Protein AF-A0A3P3WE40-F1 (afdb_monomer_lite)

Structure (mmCIF, N/CA/C/O backbone):
data_AF-A0A3P3WE40-F1
#
_entry.id   AF-A0A3P3WE40-F1
#
loop_
_atom_site.group_PDB
_atom_site.id
_atom_site.type_symbol
_atom_site.label_atom_id
_atom_site.label_alt_id
_atom_site.label_comp_id
_atom_site.label_asym_id
_atom_site.label_entity_id
_atom_site.label_seq_id
_atom_site.pdbx_PDB_ins_code
_atom_site.Cartn_x
_atom_site.Cartn_y
_atom_site.Cartn_z
_atom_site.occupancy
_atom_site.B_iso_or_equiv
_atom_site.auth_seq_id
_atom_site.auth_comp_id
_atom_site.auth_asym_id
_atom_site.auth_atom_id
_atom_site.pdbx_PDB_model_num
ATOM 1 N N . MET A 1 1 ? 48.918 5.195 -46.099 1.00 57.03 1 MET A N 1
ATOM 2 C CA . MET A 1 1 ? 48.398 3.870 -45.676 1.00 57.03 1 MET A CA 1
ATOM 3 C C . MET A 1 1 ? 48.110 3.745 -44.177 1.00 57.03 1 MET A C 1
ATOM 5 O O . MET A 1 1 ? 47.075 3.190 -43.844 1.00 57.03 1 MET A O 1
ATOM 9 N N . ILE A 1 2 ? 48.962 4.244 -43.269 1.00 63.25 2 ILE A N 1
ATOM 10 C CA . ILE A 1 2 ? 48.764 4.108 -41.804 1.00 63.25 2 ILE A CA 1
ATOM 11 C C . ILE A 1 2 ? 47.499 4.834 -41.300 1.00 63.25 2 ILE A C 1
ATOM 13 O O . ILE A 1 2 ? 46.750 4.280 -40.502 1.00 63.25 2 ILE A O 1
ATOM 17 N N . LYS A 1 3 ? 47.204 6.030 -41.834 1.00 66.06 3 LYS A N 1
ATOM 18 C CA . LYS A 1 3 ? 46.021 6.827 -41.452 1.00 66.06 3 LYS A CA 1
ATOM 19 C C . LYS A 1 3 ? 44.692 6.110 -41.726 1.00 66.06 3 LYS A C 1
ATOM 21 O O . LYS A 1 3 ? 43.793 6.162 -40.898 1.00 66.06 3 LYS A O 1
ATOM 26 N N . THR A 1 4 ? 44.588 5.397 -42.849 1.00 73.50 4 THR A N 1
ATOM 27 C CA . THR A 1 4 ? 43.375 4.658 -43.231 1.00 73.50 4 THR A CA 1
ATOM 28 C C . THR A 1 4 ? 43.132 3.470 -42.302 1.00 73.50 4 THR A C 1
ATOM 30 O O . THR A 1 4 ? 42.013 3.275 -41.854 1.00 73.50 4 THR A O 1
ATOM 33 N N . LYS A 1 5 ? 44.189 2.732 -41.929 1.00 74.81 5 LYS A N 1
ATOM 34 C CA . LYS A 1 5 ? 44.096 1.599 -40.990 1.00 74.81 5 LYS A CA 1
ATOM 35 C C . LYS A 1 5 ? 43.682 2.039 -39.583 1.00 74.81 5 LYS A C 1
ATOM 37 O O . LYS A 1 5 ? 42.872 1.364 -38.958 1.00 74.81 5 LYS A O 1
ATOM 42 N N . LEU A 1 6 ? 44.199 3.178 -39.1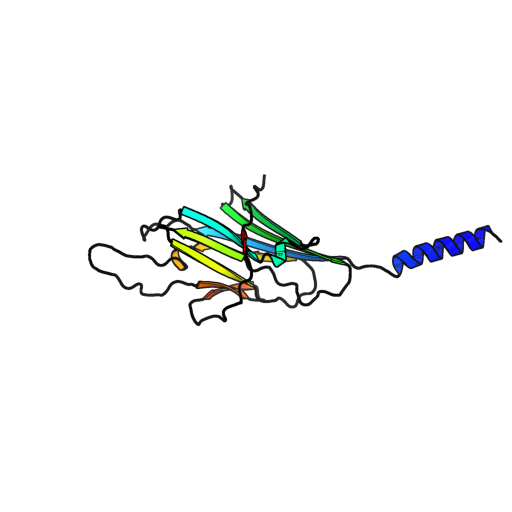14 1.00 80.88 6 LEU A N 1
ATOM 43 C CA . LEU A 1 6 ? 43.817 3.761 -37.825 1.00 80.88 6 LEU A CA 1
ATOM 44 C C . LEU A 1 6 ? 42.343 4.186 -37.815 1.00 80.88 6 LEU A C 1
ATOM 46 O O . LEU A 1 6 ? 41.635 3.916 -36.850 1.00 80.88 6 LEU A O 1
ATOM 50 N N . LEU A 1 7 ? 41.870 4.794 -38.907 1.00 80.56 7 LEU A N 1
ATOM 51 C CA . LEU A 1 7 ? 40.472 5.200 -39.049 1.00 80.56 7 LEU A CA 1
ATOM 52 C C . LE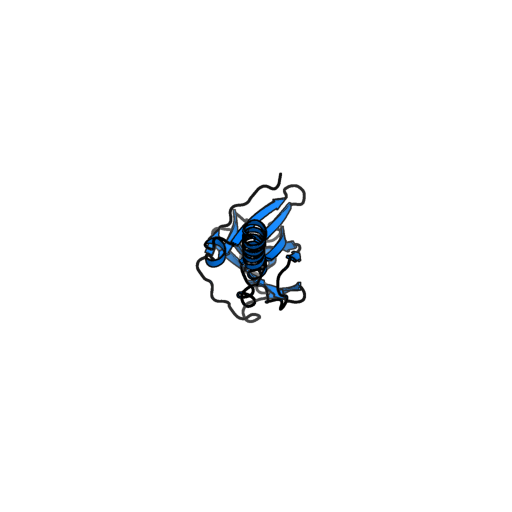U A 1 7 ? 39.532 3.986 -39.066 1.00 80.56 7 LEU A C 1
ATOM 54 O O . LEU A 1 7 ? 38.513 3.989 -38.384 1.00 80.56 7 LEU A O 1
ATOM 58 N N . THR A 1 8 ? 39.896 2.923 -39.791 1.00 81.12 8 THR A N 1
ATOM 59 C CA . THR A 1 8 ? 39.125 1.672 -39.815 1.00 81.12 8 THR A CA 1
ATOM 60 C C . THR A 1 8 ? 39.112 0.989 -38.448 1.00 81.12 8 THR A C 1
ATOM 62 O O . THR A 1 8 ? 38.074 0.489 -38.032 1.00 81.12 8 THR A O 1
ATOM 65 N N . PHE A 1 9 ? 40.227 1.006 -37.714 1.00 81.94 9 PHE A N 1
ATOM 66 C CA . PHE A 1 9 ? 40.299 0.449 -36.362 1.00 81.94 9 PHE A CA 1
ATOM 67 C C . PHE A 1 9 ? 39.429 1.229 -35.361 1.00 81.94 9 PHE A C 1
ATOM 69 O O . PHE A 1 9 ? 38.673 0.623 -34.607 1.00 81.94 9 PHE A O 1
ATOM 76 N N . LEU A 1 10 ? 39.461 2.567 -35.407 1.00 78.94 10 LEU A N 1
ATOM 77 C CA . LEU A 1 10 ? 38.590 3.429 -34.598 1.00 78.94 10 LEU A CA 1
ATOM 78 C C . LEU A 1 10 ? 37.105 3.236 -34.936 1.00 78.94 10 LEU A C 1
ATOM 80 O O . LEU A 1 10 ? 36.273 3.189 -34.035 1.00 78.94 10 LEU A O 1
ATOM 84 N N . PHE A 1 11 ? 36.776 3.074 -36.218 1.00 77.94 11 PHE A N 1
ATOM 85 C CA . PHE A 1 11 ? 35.411 2.804 -36.673 1.00 77.94 11 PHE A CA 1
ATOM 86 C C . PHE A 1 11 ? 34.904 1.416 -36.243 1.00 77.94 11 PHE A C 1
ATOM 88 O O . PHE A 1 11 ? 33.739 1.252 -35.895 1.00 77.94 11 PHE A O 1
ATOM 95 N N . LEU A 1 12 ? 35.773 0.405 -36.214 1.00 76.31 12 LEU A N 1
ATOM 96 C CA . LEU A 1 12 ? 35.416 -0.927 -35.716 1.00 76.31 12 LEU A CA 1
ATOM 97 C C . LEU A 1 12 ? 35.249 -0.951 -34.186 1.00 76.31 12 LEU A C 1
ATOM 99 O O . LEU A 1 12 ? 34.353 -1.628 -33.685 1.00 76.31 12 LEU A O 1
ATOM 103 N N . LEU A 1 13 ? 36.056 -0.179 -33.447 1.00 69.56 13 LEU A N 1
ATOM 104 C CA . LEU A 1 13 ? 35.882 0.022 -32.003 1.00 69.56 13 LEU A CA 1
ATOM 105 C C . LEU A 1 13 ? 34.585 0.769 -31.666 1.00 69.56 13 LEU A C 1
ATOM 107 O O . LEU A 1 13 ? 33.946 0.447 -30.669 1.00 69.56 13 LEU A O 1
ATOM 111 N N . SER A 1 14 ? 34.162 1.738 -32.482 1.00 67.06 14 SER A N 1
ATOM 112 C CA . SER A 1 14 ? 32.868 2.393 -32.267 1.00 67.06 14 SER A CA 1
ATOM 113 C C . SER A 1 14 ? 31.699 1.460 -32.603 1.00 67.06 14 SER A C 1
ATOM 115 O O . SER A 1 14 ? 30.724 1.416 -31.856 1.00 67.06 14 SER A O 1
ATOM 117 N N . LEU A 1 15 ? 31.810 0.638 -33.652 1.00 61.72 15 LEU A N 1
ATOM 118 C CA . LEU A 1 15 ? 30.799 -0.369 -33.998 1.00 61.72 15 LEU A CA 1
ATOM 119 C C . LEU A 1 15 ? 30.606 -1.439 -32.915 1.00 61.72 15 LEU A C 1
ATOM 121 O O . LEU A 1 15 ? 29.479 -1.892 -32.729 1.00 61.72 15 LEU A O 1
ATOM 125 N N . SER A 1 16 ? 31.647 -1.826 -32.168 1.00 56.69 16 SER A N 1
ATOM 126 C CA . SER A 1 16 ? 31.491 -2.788 -31.064 1.00 56.69 16 SER A CA 1
ATOM 127 C C . SER A 1 16 ? 30.650 -2.230 -29.909 1.00 56.69 16 SER A C 1
ATOM 129 O O . SER A 1 16 ? 29.914 -2.985 -29.281 1.00 56.69 16 SER A O 1
ATOM 131 N N . HIS A 1 17 ? 30.666 -0.912 -29.686 1.00 53.28 17 HIS A N 1
ATOM 132 C CA . HIS A 1 17 ? 29.811 -0.255 -28.690 1.00 53.28 17 HIS A CA 1
ATOM 133 C C . HIS A 1 17 ? 28.348 -0.171 -29.158 1.00 53.28 17 HIS A C 1
ATOM 135 O O . HIS A 1 17 ? 27.437 -0.217 -28.337 1.00 53.28 17 HIS A O 1
ATOM 141 N N . PHE A 1 18 ? 28.107 -0.119 -30.474 1.00 51.84 18 PHE A N 1
ATOM 142 C CA . PHE A 1 18 ? 26.757 -0.188 -31.050 1.00 51.84 18 PHE A CA 1
ATOM 143 C C . PHE A 1 18 ? 26.216 -1.626 -31.164 1.00 51.84 18 PHE A C 1
ATOM 145 O O . PHE A 1 18 ? 25.010 -1.833 -31.032 1.00 51.84 18 PHE A O 1
ATOM 152 N N . ALA A 1 19 ? 27.079 -2.626 -31.380 1.00 49.84 19 ALA A N 1
ATOM 153 C CA . ALA A 1 19 ? 26.685 -4.035 -31.502 1.00 49.84 19 ALA A CA 1
ATOM 154 C C . ALA A 1 19 ? 26.261 -4.665 -30.159 1.00 49.84 19 ALA A C 1
ATOM 156 O O . ALA A 1 19 ? 25.463 -5.600 -30.146 1.00 49.84 19 ALA A O 1
ATOM 157 N N . PHE A 1 20 ? 26.721 -4.108 -29.035 1.00 49.66 20 PHE A N 1
ATOM 158 C CA . PHE A 1 20 ? 26.232 -4.410 -27.687 1.00 49.66 20 PHE A CA 1
ATOM 159 C C . PHE A 1 20 ? 25.372 -3.261 -27.153 1.00 49.66 20 PHE A C 1
ATOM 161 O O . PHE A 1 20 ? 25.627 -2.722 -26.079 1.00 49.66 20 PHE A O 1
ATOM 168 N N . GLY A 1 21 ? 24.333 -2.872 -27.895 1.00 50.19 21 GLY A N 1
ATOM 169 C CA . GLY A 1 21 ? 23.285 -2.002 -27.368 1.00 50.19 21 GLY A CA 1
ATOM 170 C C . GLY A 1 21 ? 22.528 -2.711 -26.244 1.00 50.19 21 GLY A C 1
ATOM 171 O O . GLY A 1 21 ? 21.468 -3.292 -26.479 1.00 50.19 21 GLY A O 1
ATOM 172 N N . GLN A 1 22 ? 23.076 -2.702 -25.026 1.00 54.66 22 GLN A N 1
ATOM 173 C CA . GLN A 1 22 ? 22.360 -3.090 -23.818 1.00 54.66 22 GLN A CA 1
ATOM 174 C C . GLN A 1 22 ? 21.149 -2.163 -23.703 1.00 54.66 22 GLN A C 1
ATOM 176 O O . GLN A 1 22 ? 21.268 -1.001 -23.323 1.00 54.66 22 GLN A O 1
ATOM 181 N N . ARG A 1 23 ? 19.971 -2.645 -24.108 1.00 60.84 23 ARG A N 1
ATOM 182 C CA . ARG A 1 23 ? 18.729 -1.897 -23.928 1.00 60.84 23 ARG A CA 1
ATOM 183 C C . ARG A 1 23 ? 18.448 -1.842 -22.432 1.00 60.84 23 ARG A C 1
ATOM 185 O O . ARG A 1 23 ? 18.133 -2.871 -21.834 1.00 60.84 23 ARG A O 1
ATOM 192 N N . LEU A 1 24 ? 18.604 -0.654 -21.852 1.00 70.81 24 LEU A N 1
ATOM 193 C CA . LEU A 1 24 ? 18.067 -0.341 -20.538 1.00 70.81 24 LEU A CA 1
ATOM 194 C C . LEU A 1 24 ? 16.543 -0.419 -20.647 1.00 70.81 24 LEU A C 1
ATOM 196 O O . LEU A 1 24 ? 15.943 0.250 -21.489 1.00 70.81 24 LEU A O 1
ATOM 200 N N . ALA A 1 25 ? 15.929 -1.258 -19.827 1.00 74.31 25 ALA A N 1
ATOM 201 C CA . ALA A 1 25 ? 14.489 -1.286 -19.657 1.00 74.31 25 ALA A CA 1
ATOM 202 C C . ALA A 1 25 ? 14.172 -0.833 -18.237 1.00 74.31 25 ALA A C 1
ATOM 204 O O . ALA A 1 25 ? 14.782 -1.314 -17.281 1.00 74.31 25 ALA A O 1
ATOM 205 N N . SER A 1 26 ? 13.218 0.085 -18.114 1.00 78.81 26 SER A N 1
ATOM 206 C CA . SER A 1 26 ? 12.659 0.478 -16.831 1.00 78.81 26 SER A CA 1
ATOM 207 C C . SER A 1 26 ? 11.200 0.051 -16.727 1.00 78.81 26 SER A C 1
ATOM 209 O O . SER A 1 26 ? 10.449 0.026 -17.709 1.00 78.81 26 SER A O 1
ATOM 211 N N . TYR A 1 27 ? 10.807 -0.313 -15.518 1.00 84.00 27 TYR A N 1
ATOM 212 C CA . TYR A 1 27 ? 9.425 -0.519 -15.123 1.00 84.00 27 TYR A CA 1
ATOM 213 C C . TYR A 1 27 ? 9.162 0.372 -13.915 1.00 84.00 27 TYR A C 1
ATOM 215 O O . TYR A 1 27 ? 9.949 0.376 -12.976 1.00 84.00 27 TYR A O 1
ATOM 223 N N . ASP A 1 28 ? 8.094 1.154 -13.965 1.00 87.88 28 ASP A N 1
ATOM 224 C CA . ASP A 1 28 ? 7.741 2.126 -12.928 1.00 87.88 28 ASP A CA 1
ATOM 225 C C . ASP A 1 28 ? 6.313 1.819 -12.484 1.00 87.88 28 ASP A C 1
ATOM 227 O O . ASP A 1 28 ? 5.394 1.916 -13.296 1.00 87.88 28 ASP A O 1
ATOM 231 N N . CYS A 1 29 ? 6.121 1.379 -11.243 1.00 90.38 29 CYS A N 1
ATOM 232 C CA . CYS A 1 29 ? 4.799 1.250 -10.647 1.00 90.38 29 CYS A CA 1
ATOM 233 C C . CYS A 1 29 ? 4.529 2.444 -9.739 1.00 90.38 29 CYS A C 1
ATOM 235 O O . CYS A 1 29 ? 5.295 2.703 -8.817 1.00 90.38 29 CYS A O 1
ATOM 237 N N . GLU A 1 30 ? 3.397 3.102 -9.949 1.00 94.38 30 GLU A N 1
ATOM 238 C CA . GLU A 1 30 ? 2.893 4.170 -9.098 1.00 94.38 30 GLU A CA 1
ATOM 239 C C . GLU A 1 30 ? 1.484 3.821 -8.626 1.00 94.38 30 GLU A C 1
ATOM 241 O O . GLU A 1 30 ? 0.614 3.471 -9.428 1.00 94.38 30 GLU A O 1
ATOM 246 N N . VAL A 1 31 ? 1.263 3.914 -7.319 1.00 96.12 31 VAL A N 1
ATOM 247 C CA . VAL A 1 31 ? -0.011 3.607 -6.673 1.00 96.12 31 VAL A CA 1
ATOM 248 C C . VAL A 1 31 ? -0.394 4.775 -5.781 1.00 96.12 31 VAL A C 1
ATOM 250 O O . VAL A 1 31 ? 0.316 5.087 -4.827 1.00 96.12 31 VAL A O 1
ATOM 253 N N . LYS A 1 32 ? -1.530 5.399 -6.079 1.00 97.12 32 LYS A N 1
ATOM 254 C CA . LYS A 1 32 ? -2.075 6.527 -5.320 1.00 97.12 32 LYS A CA 1
ATOM 255 C C . LYS A 1 32 ? -3.274 6.100 -4.499 1.00 97.12 32 LYS A C 1
ATOM 257 O O . LYS A 1 32 ? -4.101 5.327 -4.984 1.00 97.12 32 LYS A O 1
ATOM 262 N N . PHE A 1 33 ? -3.357 6.561 -3.256 1.00 97.25 33 PHE A N 1
ATOM 263 C CA . PHE A 1 33 ? -4.477 6.236 -2.378 1.00 97.25 33 PHE A CA 1
ATOM 264 C C . PHE A 1 33 ? -4.596 7.194 -1.195 1.00 97.25 33 PHE A C 1
ATOM 266 O O . PHE A 1 33 ? -3.626 7.793 -0.742 1.00 97.25 33 PHE A O 1
ATOM 273 N N . LYS A 1 34 ? -5.803 7.293 -0.639 1.00 96.50 34 LYS A N 1
ATOM 274 C CA . LYS A 1 34 ? -6.087 8.033 0.597 1.00 96.50 34 LYS A CA 1
ATOM 275 C C . LYS A 1 34 ? -6.514 7.065 1.680 1.00 96.50 34 LYS A C 1
ATOM 277 O O . LYS A 1 34 ? -7.162 6.064 1.385 1.00 96.50 34 LYS A O 1
ATOM 282 N N . ILE A 1 35 ? -6.206 7.380 2.931 1.00 93.38 35 ILE A N 1
ATOM 283 C CA . ILE A 1 35 ? -6.686 6.599 4.070 1.00 93.38 35 ILE A CA 1
ATOM 284 C C . ILE A 1 35 ? -7.751 7.403 4.804 1.00 93.38 35 ILE A C 1
ATOM 286 O O . ILE A 1 35 ? -7.505 8.535 5.211 1.00 93.38 35 ILE A O 1
ATOM 290 N N . ASN A 1 36 ? -8.930 6.803 4.976 1.00 90.06 36 ASN A N 1
ATOM 291 C CA . ASN A 1 36 ? -9.890 7.270 5.962 1.00 90.06 36 ASN A CA 1
ATOM 292 C C . ASN A 1 36 ? -9.710 6.461 7.249 1.00 90.06 36 ASN A C 1
ATOM 294 O O . ASN A 1 36 ? -10.093 5.290 7.319 1.00 90.06 36 ASN A O 1
ATOM 298 N N . ASP A 1 37 ? -9.126 7.109 8.248 1.00 81.38 37 ASP A N 1
ATOM 299 C CA . ASP A 1 37 ? -8.943 6.615 9.611 1.00 81.38 37 ASP A CA 1
ATOM 300 C C . ASP A 1 37 ? -9.977 7.200 10.588 1.00 81.38 37 ASP A C 1
ATOM 302 O O . ASP A 1 37 ? -9.928 6.917 11.787 1.00 81.38 37 ASP A O 1
ATOM 306 N N . SER A 1 38 ? -10.932 8.001 10.092 1.00 68.75 38 SER A N 1
ATOM 307 C CA . SER A 1 38 ? -12.018 8.524 10.914 1.00 68.75 38 SER A CA 1
ATOM 308 C C . SER A 1 38 ? -12.987 7.399 11.269 1.00 68.75 38 SER A C 1
ATOM 310 O O . SER A 1 38 ? -13.638 6.762 10.435 1.00 68.75 38 SER A O 1
ATOM 312 N N . ILE A 1 39 ? -13.060 7.126 12.563 1.00 63.38 39 ILE A N 1
ATOM 313 C CA . ILE A 1 39 ? -13.867 6.049 13.113 1.00 63.38 39 ILE A CA 1
ATOM 314 C C . ILE A 1 39 ? -15.012 6.690 13.896 1.00 63.38 39 ILE A C 1
ATOM 316 O O . ILE A 1 39 ? -15.077 6.680 15.124 1.00 63.38 39 ILE A O 1
ATOM 320 N N . GLU A 1 40 ? -15.939 7.308 13.167 1.00 54.31 40 GLU A N 1
ATOM 321 C CA . GLU A 1 40 ? -17.014 8.104 13.776 1.00 54.31 40 GLU A CA 1
ATOM 322 C C . GLU A 1 40 ? -18.072 7.250 14.503 1.00 54.31 40 GLU A C 1
ATOM 324 O O . GLU A 1 40 ? -18.853 7.771 15.298 1.00 54.31 40 GLU A O 1
ATOM 329 N N . LYS A 1 41 ? -18.120 5.929 14.262 1.00 51.31 41 LYS A N 1
ATOM 330 C CA . LYS A 1 41 ? -19.205 5.057 14.761 1.00 51.31 41 LYS A CA 1
ATOM 331 C C . LYS A 1 41 ? -18.784 3.889 15.656 1.00 51.31 41 LYS A C 1
ATOM 333 O O . LYS A 1 41 ? -19.664 3.293 16.275 1.00 51.31 41 LYS A O 1
ATOM 338 N N . THR A 1 42 ? -17.497 3.539 15.746 1.00 55.97 42 THR A N 1
ATOM 339 C CA . THR A 1 42 ? -17.083 2.262 16.375 1.00 55.97 42 THR A CA 1
ATOM 340 C C . THR A 1 42 ? -16.234 2.408 17.640 1.00 55.97 42 THR A C 1
ATOM 342 O O . THR A 1 42 ? -15.997 1.411 18.314 1.00 55.97 42 THR A O 1
ATOM 345 N N . GLY A 1 43 ? -15.799 3.624 17.999 1.00 57.12 43 GLY A N 1
ATOM 346 C CA . GLY A 1 43 ? -14.934 3.854 19.167 1.00 57.12 43 GLY A CA 1
ATOM 347 C C . GLY A 1 43 ? -13.527 3.258 19.031 1.00 57.12 43 GLY A C 1
ATOM 348 O O . GLY A 1 43 ? -12.778 3.233 20.003 1.00 57.12 43 GLY A O 1
ATOM 349 N N . THR A 1 44 ? -13.168 2.768 17.843 1.00 66.75 44 THR A N 1
ATOM 350 C CA . THR A 1 44 ? -11.819 2.289 17.542 1.00 66.75 44 THR A CA 1
ATOM 351 C C . THR A 1 44 ? -10.918 3.490 17.277 1.00 66.75 44 THR A C 1
ATOM 353 O O . THR A 1 44 ? -11.307 4.402 16.555 1.00 66.75 44 THR A O 1
ATOM 356 N N . LYS A 1 45 ? -9.735 3.525 17.890 1.00 74.06 45 LYS A N 1
ATOM 357 C CA . LYS A 1 45 ? -8.744 4.579 17.660 1.00 74.06 45 LYS A CA 1
ATOM 358 C C . LYS A 1 45 ? -7.579 3.985 16.881 1.00 74.06 45 LYS A C 1
ATOM 360 O O . LYS A 1 45 ? -6.943 3.056 17.372 1.00 74.06 45 LYS A O 1
ATOM 365 N N . VAL A 1 46 ? -7.300 4.519 15.692 1.00 83.88 46 VAL A N 1
ATOM 366 C CA . VAL A 1 46 ? -6.055 4.205 14.982 1.00 83.88 46 VAL A CA 1
ATOM 367 C C . VAL A 1 46 ? -4.908 4.885 15.721 1.00 83.88 46 VAL A C 1
ATOM 369 O O . VAL A 1 46 ? -4.926 6.091 15.959 1.00 83.88 46 VAL A O 1
ATOM 372 N N . GLU A 1 47 ? -3.939 4.087 16.145 1.00 87.56 47 GLU A N 1
ATOM 373 C CA . GLU A 1 47 ? -2.752 4.539 16.868 1.00 87.56 47 GLU A CA 1
ATOM 374 C C . GLU A 1 47 ? -1.581 4.750 15.911 1.00 87.56 47 GLU A C 1
ATOM 376 O O . GLU A 1 47 ? -0.798 5.682 16.085 1.00 87.56 47 GLU A O 1
ATOM 381 N N . LYS A 1 48 ? -1.461 3.881 14.901 1.00 89.38 48 LYS A N 1
ATOM 382 C CA . LYS A 1 48 ? -0.354 3.898 13.950 1.00 89.38 48 LYS A CA 1
ATOM 383 C C . LYS A 1 48 ? -0.755 3.258 12.628 1.00 89.38 48 LYS A C 1
ATOM 385 O O . LYS A 1 48 ? -1.482 2.264 12.618 1.00 89.38 48 LYS A O 1
ATOM 390 N N . ILE A 1 49 ? -0.219 3.800 11.540 1.00 92.44 49 ILE A N 1
ATOM 391 C CA . ILE A 1 49 ? -0.260 3.200 10.209 1.00 92.44 49 ILE A CA 1
ATOM 392 C C . ILE A 1 49 ? 1.182 3.107 9.710 1.00 92.44 49 ILE A C 1
ATOM 394 O O . ILE A 1 49 ? 1.886 4.114 9.677 1.00 92.44 49 ILE A O 1
ATOM 398 N N . ASP A 1 50 ? 1.618 1.905 9.343 1.00 95.44 50 ASP A N 1
ATOM 399 C CA . ASP A 1 50 ? 2.884 1.672 8.649 1.00 95.44 50 ASP A CA 1
ATOM 400 C C . ASP A 1 50 ? 2.613 1.077 7.263 1.00 95.44 50 ASP A C 1
ATOM 402 O O . ASP A 1 50 ? 1.666 0.314 7.069 1.00 95.44 50 ASP A O 1
ATOM 406 N N . PHE A 1 51 ? 3.491 1.378 6.311 1.00 95.81 51 PHE A N 1
ATOM 407 C CA . PHE A 1 51 ? 3.468 0.791 4.977 1.00 95.81 51 PHE A CA 1
ATOM 408 C C . PHE A 1 51 ? 4.664 -0.128 4.819 1.00 95.81 51 PHE A C 1
ATOM 410 O O . PHE A 1 51 ? 5.791 0.259 5.126 1.00 95.81 51 PHE A O 1
ATOM 417 N N . LEU A 1 52 ? 4.417 -1.352 4.371 1.00 95.69 52 LEU A N 1
ATOM 418 C CA . LEU A 1 52 ? 5.442 -2.376 4.251 1.00 95.69 52 LEU A CA 1
ATOM 419 C C . LEU A 1 52 ? 5.452 -2.969 2.840 1.00 95.69 52 LEU A C 1
ATOM 421 O O . LEU A 1 52 ? 4.419 -3.040 2.173 1.00 95.69 52 LEU A O 1
ATOM 425 N N . VAL A 1 53 ? 6.617 -3.456 2.429 1.00 93.25 53 VAL A N 1
ATOM 426 C CA . VAL A 1 53 ? 6.832 -4.222 1.191 1.00 93.25 53 VAL A CA 1
ATOM 427 C C . VAL A 1 53 ? 7.709 -5.431 1.475 1.00 93.25 53 VAL A C 1
ATOM 429 O O . VAL A 1 53 ? 8.384 -5.483 2.504 1.00 93.25 53 VAL A O 1
ATOM 432 N N . GLU A 1 54 ? 7.715 -6.416 0.579 1.00 90.31 54 GLU A N 1
ATOM 433 C CA . GLU A 1 54 ? 8.641 -7.541 0.720 1.00 90.31 54 GLU A CA 1
ATOM 434 C C . GLU A 1 54 ? 10.097 -7.091 0.548 1.00 90.31 54 GLU A C 1
ATOM 436 O O . GLU A 1 54 ? 10.430 -6.302 -0.337 1.00 90.31 54 GLU A O 1
ATOM 441 N N . GLU A 1 55 ? 10.974 -7.637 1.390 1.00 88.44 55 GLU A N 1
ATOM 442 C CA . GLU A 1 55 ? 12.397 -7.303 1.448 1.00 88.44 55 GLU A CA 1
ATOM 443 C C . GLU A 1 55 ? 13.101 -7.487 0.094 1.00 88.44 55 GLU A C 1
ATOM 445 O O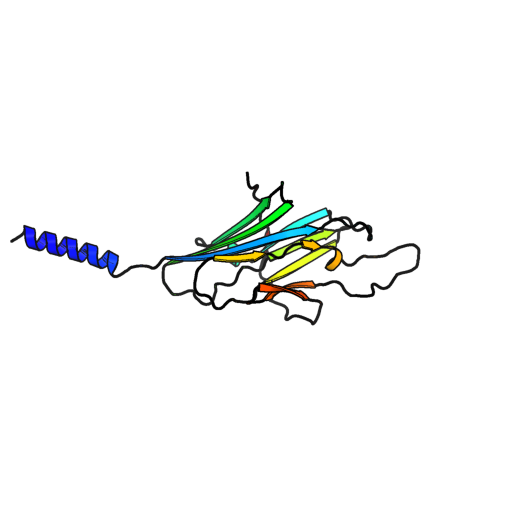 . GLU A 1 55 ? 13.999 -6.709 -0.239 1.00 88.44 55 GLU A O 1
ATOM 450 N N . GLU A 1 56 ? 12.653 -8.449 -0.724 1.00 83.88 56 GLU A N 1
ATOM 451 C CA . GLU A 1 56 ? 13.204 -8.706 -2.061 1.00 83.88 56 GLU A CA 1
ATOM 452 C C . GLU A 1 56 ? 13.162 -7.476 -2.983 1.00 83.88 56 GLU A C 1
ATOM 454 O O . GLU A 1 56 ? 14.033 -7.324 -3.840 1.00 83.88 56 GLU A O 1
ATOM 459 N N . TYR A 1 57 ? 12.201 -6.568 -2.777 1.00 80.69 57 TYR A N 1
ATOM 460 C CA . TYR A 1 57 ? 12.078 -5.329 -3.548 1.00 80.69 57 TYR A CA 1
ATOM 461 C C . TYR A 1 57 ? 13.002 -4.215 -3.045 1.00 80.69 57 TYR A C 1
ATOM 463 O O . TYR A 1 57 ? 13.217 -3.245 -3.756 1.00 80.69 57 TYR A O 1
ATOM 471 N N . THR A 1 58 ? 13.569 -4.342 -1.844 1.00 78.00 58 THR A N 1
ATOM 472 C CA . THR A 1 58 ? 14.420 -3.304 -1.227 1.00 78.00 58 THR A CA 1
ATOM 473 C C . THR A 1 58 ? 15.918 -3.600 -1.295 1.00 78.00 58 THR A C 1
ATOM 475 O O . THR A 1 58 ? 16.729 -2.699 -1.122 1.00 78.00 58 THR A O 1
ATOM 478 N N . GLN A 1 59 ? 16.309 -4.854 -1.539 1.00 72.88 59 GLN A N 1
ATOM 479 C CA . GLN A 1 59 ? 17.718 -5.278 -1.518 1.00 72.88 59 GLN A CA 1
ATOM 480 C C . GLN A 1 59 ? 18.402 -5.258 -2.891 1.00 72.88 59 GLN A C 1
ATOM 482 O O . GLN A 1 59 ? 19.597 -5.535 -2.995 1.00 72.88 59 GLN A O 1
ATOM 487 N N . SER A 1 60 ? 17.663 -4.983 -3.962 1.00 69.94 60 SER A N 1
ATOM 488 C CA . SER A 1 60 ? 18.213 -5.009 -5.314 1.00 69.94 60 SER A CA 1
ATOM 489 C C . SER A 1 60 ? 18.749 -3.635 -5.706 1.00 69.94 60 SER A C 1
ATOM 491 O O . SER A 1 60 ? 18.009 -2.661 -5.691 1.00 69.94 60 SER A O 1
ATOM 493 N N . GLU A 1 61 ? 20.011 -3.566 -6.140 1.00 66.88 61 GLU A N 1
ATOM 494 C CA . GLU A 1 61 ? 20.675 -2.317 -6.564 1.00 66.88 61 GLU A CA 1
ATOM 495 C C . GLU A 1 61 ? 19.945 -1.564 -7.689 1.00 66.88 61 GLU A C 1
ATOM 497 O O . GLU A 1 61 ? 20.172 -0.376 -7.888 1.00 66.88 61 GLU A O 1
ATOM 502 N N . ASN A 1 62 ? 19.070 -2.245 -8.433 1.00 75.75 62 ASN A N 1
ATOM 503 C CA . ASN A 1 62 ? 18.312 -1.648 -9.529 1.00 75.75 62 ASN A CA 1
ATOM 504 C C . ASN A 1 62 ? 16.829 -1.451 -9.197 1.00 75.75 62 ASN A C 1
ATOM 506 O O . ASN A 1 62 ? 16.018 -1.316 -10.118 1.00 75.75 62 ASN A O 1
ATOM 510 N N . VAL A 1 63 ? 16.464 -1.497 -7.915 1.00 80.25 63 VAL A N 1
ATOM 511 C CA . VAL A 1 63 ? 15.094 -1.287 -7.459 1.00 80.25 63 VAL A CA 1
ATOM 512 C C . VAL A 1 63 ? 15.063 -0.151 -6.451 1.00 80.25 63 VAL A C 1
ATOM 514 O O . VAL A 1 63 ? 15.740 -0.181 -5.430 1.00 80.25 63 VAL A O 1
ATOM 517 N N . GLU A 1 64 ? 14.251 0.849 -6.752 1.00 87.62 64 GLU A N 1
ATOM 518 C CA . GLU A 1 64 ? 13.929 1.943 -5.849 1.00 87.62 64 GLU A CA 1
ATOM 519 C C . GLU A 1 64 ? 12.476 1.780 -5.414 1.00 87.62 64 GLU A C 1
ATOM 521 O O . GLU A 1 64 ? 11.593 1.667 -6.262 1.00 87.62 64 GLU A O 1
ATOM 526 N N . VAL A 1 65 ? 12.226 1.750 -4.106 1.00 90.62 65 VAL A N 1
ATOM 527 C CA . VAL A 1 65 ? 10.875 1.700 -3.538 1.00 90.62 65 VAL A CA 1
ATOM 528 C C . VAL A 1 65 ? 10.729 2.817 -2.523 1.00 90.62 65 VAL A C 1
ATOM 530 O O . VAL A 1 65 ? 11.537 2.933 -1.602 1.00 90.62 65 VAL A O 1
ATOM 533 N N . SER A 1 66 ? 9.687 3.622 -2.673 1.00 93.75 66 SER A N 1
ATOM 534 C CA . SER A 1 66 ? 9.426 4.769 -1.814 1.00 93.75 66 SER A CA 1
ATOM 535 C C . SER A 1 66 ? 7.932 4.986 -1.609 1.00 93.75 66 SER A C 1
ATOM 537 O O . SER A 1 66 ? 7.082 4.482 -2.350 1.00 93.75 66 SER A O 1
ATOM 539 N N . ILE A 1 67 ? 7.608 5.723 -0.550 1.00 95.50 67 ILE A N 1
ATOM 540 C CA . ILE A 1 67 ? 6.253 6.176 -0.275 1.00 95.50 67 ILE A CA 1
ATOM 541 C C . ILE A 1 67 ? 6.281 7.642 0.137 1.00 95.50 67 ILE A C 1
ATOM 543 O O . ILE A 1 67 ? 7.047 8.043 1.013 1.00 95.50 67 ILE A O 1
ATOM 547 N N . TYR A 1 68 ? 5.432 8.424 -0.512 1.00 95.38 68 TYR A N 1
ATOM 548 C CA . TYR A 1 68 ? 5.294 9.857 -0.313 1.00 95.38 68 TYR A CA 1
ATOM 549 C C . TYR A 1 68 ? 3.936 10.169 0.289 1.00 95.38 68 TYR A C 1
ATOM 551 O O . TYR A 1 68 ? 2.968 9.443 0.036 1.00 95.38 68 TYR A O 1
ATOM 559 N N . TYR A 1 69 ? 3.857 11.254 1.052 1.00 94.31 69 TYR A N 1
ATOM 560 C CA . TYR A 1 69 ? 2.591 11.788 1.538 1.00 94.31 69 TYR A CA 1
ATOM 561 C C . TYR A 1 69 ? 2.448 13.264 1.167 1.00 94.31 69 TYR A C 1
ATOM 563 O O . TYR A 1 69 ? 3.219 14.108 1.619 1.00 94.31 69 TYR A O 1
ATOM 571 N N . ASP A 1 70 ? 1.427 13.572 0.372 1.00 94.00 70 ASP A N 1
ATOM 572 C CA . ASP A 1 70 ? 1.033 14.942 0.060 1.00 94.00 70 ASP A CA 1
ATOM 573 C C . ASP A 1 70 ? 0.104 15.460 1.165 1.00 94.00 70 ASP A C 1
ATOM 575 O O . ASP A 1 70 ? -1.036 15.012 1.330 1.00 94.00 70 ASP A O 1
ATOM 579 N N . THR A 1 71 ? 0.592 16.441 1.924 1.00 89.69 71 THR A N 1
ATOM 580 C CA . THR A 1 71 ? -0.139 17.039 3.050 1.00 89.69 71 THR A CA 1
ATOM 581 C C . THR A 1 71 ? -1.348 17.880 2.627 1.00 89.69 71 THR A C 1
ATOM 583 O O . THR A 1 71 ? -2.294 18.014 3.410 1.00 89.69 71 THR A O 1
ATOM 586 N N . ILE A 1 72 ? -1.356 18.420 1.403 1.00 91.69 72 ILE A N 1
ATOM 587 C CA . ILE A 1 72 ? -2.432 19.260 0.863 1.00 91.69 72 ILE A CA 1
ATOM 588 C C . ILE A 1 72 ? -3.596 18.372 0.435 1.00 91.69 72 ILE A C 1
ATOM 590 O O . ILE A 1 72 ? -4.736 18.575 0.863 1.00 91.69 72 ILE A O 1
ATOM 594 N N . SER A 1 73 ? -3.318 17.376 -0.406 1.00 91.94 73 SER A N 1
ATOM 595 C CA . SER A 1 73 ? -4.351 16.474 -0.924 1.00 91.94 73 SER A CA 1
ATOM 596 C C . SER A 1 73 ? -4.695 15.324 0.031 1.00 91.94 73 SER A C 1
ATOM 598 O O . SER A 1 73 ? -5.730 14.667 -0.165 1.00 91.94 73 SER A O 1
ATOM 600 N N . LYS A 1 74 ? -3.878 15.129 1.081 1.00 92.56 74 LYS A N 1
ATOM 601 C CA . LYS A 1 74 ? -3.926 14.016 2.043 1.00 92.56 74 LYS A CA 1
ATOM 602 C C . LYS A 1 74 ? -3.863 12.660 1.342 1.00 92.56 74 LYS A C 1
ATOM 604 O O . LYS A 1 74 ? -4.675 11.770 1.606 1.00 92.56 74 LYS A O 1
ATOM 609 N N . GLU A 1 75 ? -2.942 12.540 0.395 1.00 95.62 75 GLU A N 1
ATOM 610 C CA . GLU A 1 75 ? -2.791 11.384 -0.486 1.00 95.62 75 GLU A CA 1
ATOM 611 C C . GLU A 1 75 ? -1.418 10.745 -0.307 1.00 95.62 75 GLU A C 1
ATOM 613 O O . GLU A 1 75 ? -0.401 11.429 -0.225 1.00 95.62 75 GLU A O 1
ATOM 618 N N . PHE A 1 76 ? -1.398 9.418 -0.258 1.00 96.06 76 PHE A N 1
ATOM 619 C CA . PHE A 1 76 ? -0.180 8.633 -0.310 1.00 96.06 76 PHE A CA 1
ATOM 620 C C . PHE A 1 76 ? 0.121 8.249 -1.755 1.00 96.06 76 PHE A C 1
ATOM 622 O O . PHE A 1 76 ? -0.769 7.803 -2.482 1.00 96.06 76 PHE A O 1
ATOM 629 N N . THR A 1 77 ? 1.391 8.353 -2.138 1.00 96.88 77 THR A N 1
ATOM 630 C CA . THR A 1 77 ? 1.902 7.823 -3.403 1.00 96.88 77 THR A CA 1
ATOM 631 C C . THR A 1 77 ? 2.980 6.796 -3.102 1.00 96.88 77 THR A C 1
ATOM 633 O O . THR A 1 77 ? 4.070 7.142 -2.657 1.00 96.88 77 THR A O 1
ATOM 636 N N . PHE A 1 78 ? 2.689 5.523 -3.344 1.00 96.06 78 PHE A N 1
ATOM 637 C CA . PHE A 1 78 ? 3.696 4.469 -3.371 1.00 96.06 78 PHE A CA 1
ATOM 638 C C . PHE A 1 78 ? 4.315 4.400 -4.765 1.00 96.06 78 PHE A C 1
ATOM 640 O O . PHE A 1 78 ? 3.589 4.359 -5.763 1.00 96.06 78 PHE A O 1
ATOM 647 N N . ARG A 1 79 ? 5.645 4.345 -4.840 1.00 93.94 79 ARG A N 1
ATOM 648 C CA . ARG A 1 79 ? 6.370 4.231 -6.101 1.00 93.94 79 ARG A CA 1
ATOM 649 C C . ARG A 1 79 ? 7.416 3.129 -6.031 1.00 93.94 79 ARG A C 1
ATOM 651 O O . ARG A 1 79 ? 8.135 3.009 -5.046 1.00 93.94 79 ARG A O 1
ATOM 658 N N . ALA A 1 80 ? 7.505 2.337 -7.092 1.00 90.56 80 ALA A N 1
ATOM 659 C CA . ALA A 1 80 ? 8.525 1.313 -7.251 1.00 90.56 80 ALA A CA 1
ATOM 660 C C . ALA A 1 80 ? 9.105 1.350 -8.669 1.00 90.56 80 ALA A C 1
ATOM 662 O O . ALA A 1 80 ? 8.403 1.058 -9.639 1.00 90.56 80 ALA A O 1
ATOM 663 N N . ILE A 1 81 ? 10.388 1.683 -8.790 1.00 88.19 81 ILE A N 1
ATOM 664 C CA . ILE A 1 81 ? 11.110 1.775 -10.060 1.00 88.19 81 ILE A CA 1
ATOM 665 C C . ILE A 1 81 ? 12.101 0.622 -10.146 1.00 88.19 81 ILE A C 1
ATOM 667 O O . ILE A 1 81 ? 12.905 0.408 -9.248 1.00 88.19 81 ILE A O 1
ATOM 671 N N . PHE A 1 82 ? 12.070 -0.097 -11.259 1.00 83.56 82 PHE A N 1
ATOM 672 C CA . PHE A 1 82 ? 12.931 -1.230 -11.554 1.00 83.56 82 PHE A CA 1
ATOM 673 C C . PHE A 1 82 ? 13.709 -0.927 -12.821 1.00 83.56 82 PHE A C 1
ATOM 675 O O . PHE A 1 82 ? 13.108 -0.674 -13.865 1.00 83.56 82 PHE A O 1
ATOM 682 N N . MET A 1 83 ? 15.030 -1.002 -12.761 1.00 79.88 83 MET A N 1
ATOM 683 C CA . MET A 1 83 ? 15.906 -0.851 -13.917 1.00 79.88 83 MET A CA 1
ATOM 684 C C . MET A 1 83 ? 16.564 -2.188 -14.256 1.00 79.88 83 MET A C 1
ATOM 686 O O . MET A 1 83 ? 16.914 -2.981 -13.387 1.00 79.88 83 MET A O 1
ATOM 690 N N . THR A 1 84 ? 16.724 -2.487 -15.539 1.00 72.56 84 THR A N 1
ATOM 691 C CA . THR A 1 84 ? 17.472 -3.672 -15.959 1.00 72.56 84 THR A CA 1
ATOM 692 C C . THR A 1 84 ? 18.256 -3.417 -17.232 1.00 72.56 84 THR A C 1
ATOM 694 O O . THR A 1 84 ? 17.799 -2.713 -18.135 1.00 72.56 84 THR A O 1
ATOM 697 N N . PHE A 1 85 ? 19.431 -4.033 -17.312 1.00 66.94 85 PHE A N 1
ATOM 698 C CA . PHE A 1 85 ? 20.248 -4.063 -18.513 1.00 66.94 85 PHE A CA 1
ATOM 699 C C . PHE A 1 85 ? 20.022 -5.389 -19.237 1.00 66.94 85 PHE A C 1
ATOM 701 O O . PHE A 1 85 ? 20.355 -6.459 -18.728 1.00 66.94 85 PHE A O 1
ATOM 708 N N . GLY A 1 86 ? 19.479 -5.317 -20.452 1.00 57.38 86 GLY A N 1
ATOM 709 C CA . GLY A 1 86 ? 19.218 -6.496 -21.269 1.00 57.38 86 GLY A CA 1
ATOM 710 C C . GLY A 1 86 ? 17.810 -7.072 -21.092 1.00 57.38 86 GLY A C 1
ATOM 711 O O . GLY A 1 86 ? 17.166 -6.987 -20.054 1.00 57.38 86 GLY A O 1
ATOM 712 N N . ALA A 1 87 ? 17.327 -7.676 -22.172 1.00 49.34 87 ALA A N 1
ATOM 713 C CA . ALA A 1 87 ? 15.976 -8.184 -22.386 1.00 49.34 87 ALA A CA 1
ATOM 714 C C . ALA A 1 87 ? 15.586 -9.422 -21.536 1.00 49.34 87 ALA A C 1
ATOM 716 O O . ALA A 1 87 ? 14.806 -10.238 -21.997 1.00 49.34 87 ALA A O 1
ATOM 717 N N . TYR A 1 88 ? 16.138 -9.663 -20.344 1.00 47.88 88 TYR A N 1
ATOM 718 C CA . TYR A 1 88 ? 16.042 -10.998 -19.713 1.00 47.88 88 TYR A CA 1
ATOM 719 C C . TYR A 1 88 ? 15.156 -11.126 -18.463 1.00 47.88 88 TYR A C 1
ATOM 721 O O . TYR A 1 88 ? 15.091 -12.214 -17.896 1.00 47.88 88 TYR A O 1
ATOM 729 N N . TYR A 1 89 ? 14.376 -10.108 -18.075 1.00 50.75 89 TYR A N 1
ATOM 730 C CA . TYR A 1 89 ? 13.545 -10.176 -16.853 1.00 50.75 89 TYR A CA 1
ATOM 731 C C . TYR A 1 89 ? 12.035 -9.936 -17.032 1.00 50.75 89 TYR A C 1
ATOM 733 O O . TYR A 1 89 ? 11.337 -9.592 -16.082 1.00 50.75 89 TYR A O 1
ATOM 741 N N . TYR A 1 90 ? 11.479 -10.238 -18.211 1.00 47.56 90 TYR A N 1
ATOM 742 C CA . TYR A 1 90 ? 10.050 -10.054 -18.536 1.00 47.56 90 TYR A CA 1
ATOM 743 C C . TYR A 1 90 ? 9.035 -10.737 -17.604 1.00 47.56 90 TYR A C 1
ATOM 745 O O . TYR A 1 90 ? 7.865 -10.376 -17.621 1.00 47.56 90 TYR A O 1
ATOM 753 N N . ARG A 1 91 ? 9.444 -11.720 -16.792 1.00 47.75 91 ARG A N 1
ATOM 754 C CA . ARG A 1 91 ? 8.524 -12.509 -15.951 1.00 47.75 91 ARG A CA 1
ATOM 755 C C . ARG A 1 91 ? 8.344 -11.981 -14.522 1.00 47.75 91 ARG A C 1
ATOM 757 O O . ARG A 1 91 ? 7.562 -12.567 -13.782 1.00 47.75 91 ARG A O 1
ATOM 764 N N . LYS A 1 92 ? 9.045 -10.908 -14.126 1.00 52.62 92 LYS A N 1
ATOM 765 C CA . LYS A 1 92 ? 9.004 -10.359 -12.754 1.00 52.62 92 LYS A CA 1
ATOM 766 C C . LYS A 1 92 ? 8.418 -8.945 -12.629 1.00 52.62 92 LYS A C 1
ATOM 768 O O . LYS A 1 92 ? 8.353 -8.436 -11.517 1.00 52.62 92 LYS A O 1
ATOM 773 N N . TYR A 1 93 ? 7.953 -8.321 -13.713 1.00 62.03 93 TYR A N 1
ATOM 774 C CA . TYR A 1 93 ? 7.368 -6.970 -13.676 1.00 62.03 93 TYR A CA 1
ATOM 775 C C . TYR A 1 93 ? 5.919 -6.978 -13.171 1.00 62.03 93 TYR A C 1
ATOM 777 O O . TYR A 1 93 ? 4.986 -6.650 -13.898 1.00 62.03 93 TYR A O 1
ATOM 785 N N . LYS A 1 94 ? 5.725 -7.390 -11.917 1.00 74.19 94 LYS A N 1
ATOM 786 C CA . LYS A 1 94 ? 4.498 -7.109 -11.168 1.00 74.19 94 LYS A CA 1
ATOM 787 C C . LYS A 1 94 ? 4.739 -5.873 -10.309 1.00 74.19 94 LYS A C 1
ATOM 789 O O . LYS A 1 94 ? 5.853 -5.661 -9.835 1.00 74.19 94 LYS A O 1
ATOM 794 N N . CYS A 1 95 ? 3.710 -5.055 -10.108 1.00 86.19 95 CYS A N 1
ATOM 795 C CA . CYS A 1 95 ? 3.793 -4.053 -9.052 1.00 86.19 95 CYS A CA 1
ATOM 796 C C . CYS A 1 95 ? 4.010 -4.775 -7.708 1.00 86.19 95 CYS A C 1
ATOM 798 O O . CYS A 1 95 ? 3.341 -5.793 -7.482 1.00 86.19 95 CYS A O 1
ATOM 800 N N . PRO A 1 96 ? 4.937 -4.313 -6.849 1.00 88.81 96 PRO A N 1
ATOM 801 C CA . PRO A 1 96 ? 5.101 -4.872 -5.515 1.00 88.81 96 PRO A CA 1
ATOM 802 C C . PRO A 1 96 ? 3.792 -4.862 -4.747 1.00 88.81 96 PRO A C 1
ATOM 804 O O . PRO A 1 96 ? 2.991 -3.936 -4.858 1.00 88.81 96 PRO A O 1
ATOM 807 N N . GLU A 1 97 ? 3.591 -5.898 -3.948 1.00 92.25 97 GLU A N 1
ATOM 808 C CA . GLU A 1 97 ? 2.484 -5.914 -3.005 1.00 92.25 97 GLU A CA 1
ATOM 809 C C . GLU A 1 97 ? 2.764 -4.900 -1.898 1.00 92.25 97 GLU A C 1
ATOM 811 O O . GLU A 1 97 ? 3.869 -4.845 -1.352 1.00 92.25 97 GLU A O 1
ATOM 816 N N . ILE A 1 98 ? 1.749 -4.103 -1.582 1.00 94.81 98 ILE A N 1
ATOM 817 C CA . ILE A 1 98 ? 1.804 -3.120 -0.503 1.00 94.81 98 ILE A CA 1
ATOM 818 C C . ILE A 1 98 ? 1.064 -3.725 0.679 1.00 94.81 98 ILE A C 1
ATOM 820 O O . ILE A 1 98 ? -0.044 -4.234 0.530 1.00 94.81 98 ILE A O 1
ATOM 824 N N . TYR A 1 99 ? 1.648 -3.655 1.863 1.00 96.25 99 TYR A N 1
ATOM 825 C CA . TYR A 1 99 ? 1.007 -4.107 3.085 1.00 96.25 99 TYR A CA 1
ATOM 826 C C . TYR A 1 99 ? 0.773 -2.903 3.987 1.00 96.25 99 TYR A C 1
ATOM 828 O O . TYR A 1 99 ? 1.723 -2.264 4.437 1.00 96.25 99 TYR A O 1
ATOM 836 N N . ILE A 1 100 ? -0.493 -2.595 4.254 1.00 96.50 100 ILE A N 1
ATOM 837 C CA . ILE A 1 100 ? -0.877 -1.523 5.171 1.00 96.50 100 ILE A CA 1
ATOM 838 C C . ILE A 1 100 ? -1.021 -2.149 6.552 1.00 96.50 100 ILE A C 1
ATOM 840 O O . ILE A 1 100 ? -1.925 -2.951 6.786 1.00 96.50 100 ILE A O 1
ATOM 844 N N . ASN A 1 101 ? -0.109 -1.824 7.456 1.00 95.75 101 ASN A N 1
ATOM 845 C CA . ASN A 1 101 ? -0.163 -2.288 8.828 1.00 95.75 101 ASN A CA 1
ATOM 846 C C . ASN A 1 101 ? -0.834 -1.239 9.710 1.00 95.75 101 ASN A C 1
ATOM 848 O O . ASN A 1 101 ? -0.371 -0.103 9.781 1.00 95.75 101 ASN A O 1
ATOM 852 N N . VAL A 1 102 ? -1.911 -1.619 10.386 1.00 93.12 102 VAL A N 1
ATOM 853 C CA . VAL A 1 102 ? -2.713 -0.723 11.218 1.00 93.12 102 VAL A CA 1
ATOM 854 C C . VAL A 1 102 ? -2.686 -1.218 12.655 1.00 93.12 102 VAL A C 1
ATOM 856 O O . VAL A 1 102 ? -3.094 -2.346 12.931 1.00 93.12 102 VAL A O 1
ATOM 859 N N . ILE A 1 103 ? -2.257 -0.359 13.578 1.00 90.19 103 ILE A N 1
ATOM 860 C CA . ILE A 1 103 ? -2.363 -0.597 15.021 1.00 90.19 103 ILE A CA 1
ATOM 861 C C . ILE A 1 103 ? -3.567 0.185 15.543 1.00 90.19 103 ILE A C 1
ATOM 863 O O . ILE A 1 103 ? -3.651 1.401 15.359 1.00 90.19 103 ILE A O 1
ATOM 867 N N . PHE A 1 104 ? -4.503 -0.509 16.184 1.00 85.38 104 PHE A N 1
ATOM 868 C CA . PHE A 1 104 ? -5.733 0.061 16.724 1.00 85.38 104 PHE A CA 1
ATOM 869 C C . PHE A 1 104 ? -6.137 -0.650 18.015 1.00 85.38 104 PHE A C 1
ATOM 871 O O . PHE A 1 104 ? -6.203 -1.877 18.059 1.00 85.38 104 PHE A O 1
ATOM 878 N N . ASN A 1 105 ? -6.433 0.102 19.076 1.00 81.88 105 ASN A N 1
ATOM 879 C CA . ASN A 1 105 ? -6.792 -0.450 20.390 1.00 81.88 105 ASN A CA 1
ATOM 880 C C . ASN A 1 105 ? -5.817 -1.556 20.870 1.00 81.88 105 ASN A C 1
ATOM 882 O O . ASN A 1 105 ? -6.251 -2.600 21.365 1.00 81.88 105 ASN A O 1
ATOM 886 N N . GLY A 1 106 ? -4.510 -1.380 20.650 1.00 80.88 106 GLY A N 1
ATOM 887 C CA . GLY A 1 106 ? -3.482 -2.393 20.940 1.00 80.88 106 GLY A CA 1
ATOM 888 C C . GLY A 1 106 ? -3.524 -3.677 20.090 1.00 80.88 106 GLY A C 1
ATOM 889 O O . GLY A 1 106 ? -2.811 -4.628 20.403 1.00 80.88 106 GLY A O 1
ATOM 890 N N . THR A 1 107 ? -4.346 -3.733 19.037 1.00 84.19 107 THR A N 1
ATOM 891 C CA . THR A 1 107 ? -4.418 -4.837 18.066 1.00 84.19 107 THR A CA 1
ATOM 892 C C . THR A 1 107 ? -3.777 -4.424 16.747 1.00 84.19 107 THR A C 1
ATOM 894 O O . THR A 1 107 ? -3.951 -3.299 16.288 1.00 84.19 107 THR A O 1
ATOM 897 N N . GLU A 1 108 ? -3.056 -5.346 16.119 1.00 89.38 108 GLU A N 1
ATOM 898 C CA . GLU A 1 108 ? -2.434 -5.154 14.811 1.00 89.38 108 GLU A CA 1
ATOM 899 C C . GLU A 1 108 ? -3.278 -5.831 13.718 1.00 89.38 108 GLU A C 1
ATOM 901 O O . GLU A 1 108 ? -3.681 -6.989 13.859 1.00 89.38 108 GLU A O 1
ATOM 906 N N . LYS A 1 109 ? -3.556 -5.120 12.620 1.00 91.06 109 LYS A N 1
ATOM 907 C CA . LYS A 1 109 ? -4.176 -5.672 11.407 1.00 91.06 109 LYS A CA 1
ATOM 908 C C . LYS A 1 109 ? -3.337 -5.299 10.198 1.00 91.06 109 LYS A C 1
ATOM 910 O O . LYS A 1 109 ? -3.148 -4.127 9.889 1.00 91.06 109 LYS A O 1
ATOM 915 N N . LEU A 1 110 ? -2.912 -6.327 9.478 1.00 94.12 110 LEU A N 1
ATOM 916 C CA . LEU A 1 110 ? -2.255 -6.191 8.191 1.00 94.12 110 LEU A CA 1
ATOM 917 C C . LEU A 1 110 ? -3.293 -6.285 7.071 1.00 94.12 110 LEU A C 1
ATOM 919 O O . LEU A 1 110 ? -4.071 -7.238 7.041 1.00 94.12 110 LEU A O 1
ATOM 923 N N . ILE A 1 111 ? -3.282 -5.319 6.157 1.00 95.75 111 ILE A N 1
ATOM 924 C CA . ILE A 1 111 ? -4.168 -5.246 4.992 1.00 95.75 111 ILE A CA 1
ATOM 925 C C . ILE A 1 111 ? -3.291 -5.314 3.733 1.00 95.75 111 ILE A C 1
ATOM 927 O O . ILE A 1 111 ? -2.667 -4.316 3.361 1.00 95.75 111 ILE A O 1
ATOM 931 N N . PRO A 1 112 ? -3.188 -6.486 3.088 1.00 96.25 112 PRO A N 1
ATOM 932 C CA . PRO A 1 112 ? -2.468 -6.641 1.833 1.00 96.25 112 PRO A CA 1
ATOM 933 C C . PRO A 1 112 ? -3.197 -5.988 0.654 1.00 96.25 112 PRO A C 1
ATOM 935 O O . PRO A 1 112 ? -4.416 -6.105 0.509 1.00 96.25 112 PRO A O 1
ATOM 938 N N . VAL A 1 113 ? -2.420 -5.373 -0.232 1.00 96.75 113 VAL A N 1
ATOM 939 C CA . VAL A 1 113 ? -2.833 -4.891 -1.550 1.00 96.75 113 VAL A CA 1
ATOM 940 C C . VAL A 1 113 ? -2.143 -5.750 -2.604 1.00 96.75 113 VAL A C 1
ATOM 942 O O . VAL A 1 113 ? -0.936 -5.648 -2.832 1.00 96.75 113 VAL A O 1
ATOM 945 N N . TYR A 1 114 ? -2.915 -6.629 -3.234 1.00 94.50 114 TYR A N 1
ATOM 946 C CA . TYR A 1 114 ? -2.435 -7.600 -4.206 1.00 94.50 114 TYR A CA 1
ATOM 947 C C . TYR A 1 114 ? -2.670 -7.127 -5.629 1.00 94.50 114 TYR A C 1
ATOM 949 O O . TYR A 1 114 ? -3.809 -6.988 -6.066 1.00 94.50 114 TYR A O 1
ATOM 957 N N . PHE A 1 115 ? -1.584 -6.983 -6.380 1.00 91.31 115 PHE A N 1
ATOM 958 C CA . PHE A 1 115 ? -1.632 -6.677 -7.803 1.00 91.31 115 PHE A CA 1
ATOM 959 C C . PHE A 1 115 ? -1.602 -7.970 -8.619 1.00 91.31 115 PHE A C 1
ATOM 961 O O . PHE A 1 115 ? -0.820 -8.890 -8.344 1.00 91.31 115 PHE A O 1
ATOM 968 N N . GLU A 1 116 ? -2.480 -8.071 -9.610 1.00 87.94 116 GLU A N 1
ATOM 969 C CA . GLU A 1 116 ? -2.372 -9.064 -10.673 1.00 87.94 116 GLU A CA 1
ATOM 970 C C . GLU A 1 116 ? -1.349 -8.626 -11.725 1.00 87.94 116 GLU A C 1
ATOM 972 O O . GLU A 1 116 ? -1.130 -7.441 -11.973 1.00 87.94 116 GLU A O 1
ATOM 977 N N . CYS A 1 117 ? -0.693 -9.607 -12.344 1.00 74.56 117 CYS A N 1
ATOM 978 C CA . CYS A 1 117 ? 0.340 -9.348 -13.336 1.00 74.56 117 CYS A CA 1
ATOM 979 C C . CYS A 1 117 ? -0.285 -8.822 -14.636 1.00 74.56 117 CYS A C 1
ATOM 981 O O . CYS A 1 117 ? -1.079 -9.514 -15.275 1.00 74.56 117 CYS A O 1
ATOM 983 N N . VAL A 1 118 ? 0.115 -7.623 -15.057 1.00 73.06 118 VAL A N 1
ATOM 984 C CA . VAL A 1 118 ? -0.201 -7.097 -16.387 1.00 73.06 118 VAL A CA 1
ATOM 985 C C . VAL A 1 118 ? 0.848 -7.643 -17.356 1.00 73.06 118 VAL A C 1
ATOM 987 O O . VAL A 1 118 ? 2.042 -7.485 -17.127 1.00 73.06 118 VAL A O 1
ATOM 990 N N . GLN A 1 119 ? 0.437 -8.257 -18.468 1.00 62.69 119 GLN A N 1
ATOM 991 C CA . GLN A 1 119 ? 1.360 -8.856 -19.452 1.00 62.69 119 GLN A CA 1
ATOM 992 C C . GLN A 1 119 ? 2.241 -7.837 -20.214 1.00 62.69 119 GLN A C 1
ATOM 994 O O . GLN A 1 119 ? 2.928 -8.201 -21.168 1.00 62.69 119 GLN A O 1
ATOM 999 N N . SER A 1 120 ? 2.228 -6.556 -19.836 1.00 57.97 120 SER A N 1
ATOM 1000 C CA . SER A 1 120 ? 2.936 -5.498 -20.558 1.00 57.97 120 SER A CA 1
ATOM 1001 C C . SER A 1 120 ? 4.436 -5.514 -20.245 1.00 57.97 120 SER A C 1
ATOM 1003 O O . SER A 1 120 ? 4.853 -5.441 -19.090 1.00 57.97 120 SER A O 1
ATOM 1005 N N . THR A 1 121 ? 5.250 -5.547 -21.295 1.00 56.59 121 THR A N 1
ATOM 1006 C CA . THR A 1 121 ? 6.710 -5.473 -21.235 1.00 56.59 121 THR A CA 1
ATOM 1007 C C . THR A 1 121 ? 7.184 -4.020 -21.136 1.00 56.59 121 THR A C 1
ATOM 1009 O O . THR A 1 121 ? 7.085 -3.301 -22.125 1.00 56.59 121 THR A O 1
ATOM 1012 N N . ALA A 1 122 ? 7.770 -3.640 -19.993 1.00 61.50 122 ALA A N 1
ATOM 1013 C CA . ALA A 1 122 ? 8.397 -2.335 -19.715 1.00 61.50 122 ALA A CA 1
ATOM 1014 C C . ALA A 1 122 ? 7.463 -1.102 -19.797 1.00 61.50 122 ALA A C 1
ATOM 1016 O O . ALA A 1 122 ? 6.499 -1.063 -20.555 1.00 61.50 122 ALA A O 1
ATOM 1017 N N . GLY A 1 123 ? 7.758 -0.069 -19.002 1.00 75.19 123 GLY A N 1
ATOM 1018 C CA . GLY A 1 123 ? 6.979 1.175 -18.951 1.00 75.19 123 GLY A CA 1
ATOM 1019 C C . GLY A 1 123 ? 6.321 1.463 -17.599 1.00 75.19 123 GLY A C 1
ATOM 1020 O O . GLY A 1 123 ? 6.521 0.743 -16.620 1.00 75.19 123 GLY A O 1
ATOM 1021 N N . ARG A 1 124 ? 5.555 2.560 -17.551 1.00 86.25 124 ARG A N 1
ATOM 1022 C CA . ARG A 1 124 ? 4.925 3.079 -16.330 1.00 86.25 124 ARG A CA 1
ATOM 1023 C C . ARG A 1 124 ? 3.514 2.515 -16.152 1.00 86.25 124 ARG A C 1
ATOM 1025 O O . ARG A 1 124 ? 2.663 2.685 -17.023 1.00 86.25 124 ARG A O 1
ATOM 1032 N N . GLN A 1 125 ? 3.264 1.879 -15.015 1.00 88.06 125 GLN A N 1
ATOM 1033 C CA . GLN A 1 125 ? 1.959 1.423 -14.555 1.00 88.06 125 GLN A CA 1
ATOM 1034 C C . GLN A 1 125 ? 1.474 2.345 -13.442 1.00 88.06 125 GLN A C 1
ATOM 1036 O O . GLN A 1 125 ? 2.120 2.468 -12.410 1.00 88.06 125 GLN A O 1
ATOM 1041 N N . GLN A 1 126 ? 0.330 2.987 -13.662 1.00 92.12 126 GLN A N 1
ATOM 1042 C CA . GLN A 1 126 ? -0.315 3.841 -12.668 1.00 92.12 126 GLN A CA 1
ATOM 1043 C C . GLN A 1 126 ? -1.627 3.209 -12.214 1.00 92.12 126 GLN A C 1
ATOM 1045 O O . GLN A 1 126 ? -2.443 2.807 -13.060 1.00 92.12 126 GLN A O 1
ATOM 1050 N N . TYR A 1 127 ? -1.806 3.160 -10.898 1.00 93.31 127 TYR A N 1
ATOM 1051 C CA . TYR A 1 127 ? -2.993 2.681 -10.205 1.00 93.31 127 TYR A CA 1
ATOM 1052 C C . TYR A 1 127 ? -3.496 3.764 -9.248 1.00 93.31 127 TYR A C 1
ATOM 1054 O O . TYR A 1 127 ? -2.710 4.391 -8.542 1.00 93.31 127 TYR A O 1
ATOM 1062 N N . ASP A 1 128 ? -4.808 3.951 -9.204 1.00 95.62 128 ASP A N 1
ATOM 1063 C CA . ASP A 1 128 ? -5.478 4.825 -8.243 1.00 95.62 128 ASP A CA 1
ATOM 1064 C C . ASP A 1 128 ? -6.437 3.961 -7.426 1.00 95.62 128 ASP A C 1
ATOM 1066 O O . ASP A 1 128 ? -7.446 3.495 -7.954 1.00 95.62 128 ASP A O 1
ATOM 1070 N N . LEU A 1 129 ? -6.091 3.691 -6.164 1.00 96.50 129 LEU A N 1
ATOM 1071 C CA . LEU A 1 129 ? -6.934 2.894 -5.267 1.00 96.50 129 LEU A CA 1
ATOM 1072 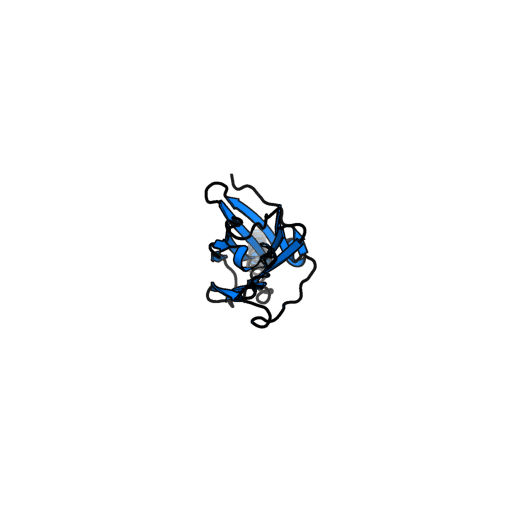C C . LEU A 1 129 ? -8.080 3.712 -4.659 1.00 96.50 129 LEU A C 1
ATOM 1074 O O . LEU A 1 129 ? -8.942 3.150 -3.978 1.00 96.50 129 LEU A O 1
ATOM 1078 N N . GLY A 1 130 ? -8.088 5.030 -4.867 1.00 95.38 130 GLY A N 1
ATOM 1079 C CA . GLY A 1 130 ? -9.032 5.948 -4.257 1.00 95.38 130 GLY A CA 1
ATOM 1080 C C . GLY A 1 130 ? -8.951 5.940 -2.729 1.00 95.38 130 GLY A C 1
ATOM 1081 O O . GLY A 1 130 ? -7.874 5.928 -2.128 1.00 95.38 130 GLY A O 1
ATOM 1082 N N . LEU A 1 131 ? -10.118 5.982 -2.083 1.00 95.62 131 LEU A N 1
ATOM 1083 C CA . LEU A 1 131 ? -10.233 6.029 -0.628 1.00 95.62 131 LEU A CA 1
ATOM 1084 C C . LEU A 1 131 ? -10.261 4.624 -0.008 1.00 95.62 131 LEU A C 1
ATOM 1086 O O . LEU A 1 131 ? -11.227 3.869 -0.161 1.00 95.62 131 LEU A O 1
ATOM 1090 N N . ILE A 1 132 ? -9.244 4.317 0.790 1.00 95.12 132 ILE A N 1
ATOM 1091 C CA . ILE A 1 132 ? -9.189 3.142 1.655 1.00 95.12 132 ILE A CA 1
ATOM 1092 C C . ILE A 1 132 ? -9.784 3.518 3.012 1.00 95.12 132 ILE A C 1
ATOM 1094 O O . ILE A 1 132 ? -9.130 4.104 3.871 1.00 95.12 132 ILE A O 1
ATOM 1098 N N . ASP A 1 133 ? -11.056 3.181 3.200 1.00 91.44 133 ASP A N 1
ATOM 1099 C CA . ASP A 1 133 ? -11.722 3.316 4.496 1.00 91.44 133 ASP A CA 1
ATOM 1100 C C . ASP A 1 133 ? -11.412 2.109 5.384 1.00 91.44 133 ASP A C 1
ATOM 1102 O O . ASP A 1 133 ? -11.859 0.993 5.096 1.00 91.44 133 ASP A O 1
ATOM 1106 N N . LEU A 1 134 ? -10.638 2.35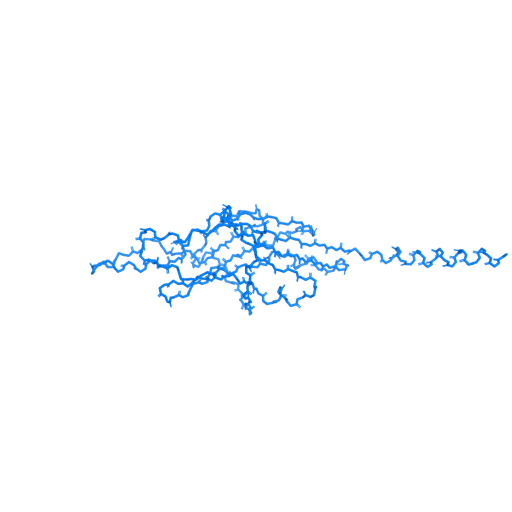0 6.450 1.00 90.12 134 LEU A N 1
ATOM 1107 C CA . LEU A 1 134 ? -10.158 1.317 7.365 1.00 90.12 134 LEU A CA 1
ATOM 1108 C C . LEU A 1 134 ? -11.306 0.609 8.094 1.00 90.12 134 LEU A C 1
ATOM 1110 O O . LEU A 1 134 ? -11.172 -0.568 8.421 1.00 90.12 134 LEU A O 1
ATOM 1114 N N . ASN A 1 135 ? -12.472 1.243 8.262 1.00 85.69 135 ASN A N 1
ATOM 1115 C CA . ASN A 1 135 ? -13.634 0.601 8.891 1.00 85.69 135 ASN A CA 1
ATOM 1116 C C . ASN A 1 135 ? -14.119 -0.647 8.134 1.00 85.69 135 ASN A C 1
ATOM 1118 O O . ASN A 1 135 ? -14.782 -1.501 8.714 1.00 85.69 135 ASN A O 1
ATOM 1122 N N . HIS A 1 136 ? -13.780 -0.776 6.850 1.00 87.75 136 HIS A N 1
ATOM 1123 C CA . HIS A 1 136 ? -14.073 -1.970 6.060 1.00 87.75 136 HIS A CA 1
ATOM 1124 C C . HIS A 1 136 ? -13.223 -3.190 6.452 1.00 87.75 136 HIS A C 1
ATOM 1126 O O . HIS A 1 136 ? -13.622 -4.317 6.163 1.00 87.75 136 HIS A O 1
ATOM 1132 N N . PHE A 1 137 ? -12.064 -2.978 7.076 1.00 89.50 137 PHE A N 1
ATOM 1133 C CA . PHE A 1 137 ? -11.069 -4.015 7.379 1.00 89.50 137 PHE A CA 1
ATOM 1134 C C . PHE A 1 137 ? -10.917 -4.266 8.879 1.00 89.50 137 PHE A C 1
ATOM 1136 O O . PHE A 1 137 ? -10.532 -5.357 9.306 1.00 89.50 137 PHE A O 1
ATOM 1143 N N . LEU A 1 138 ? -11.197 -3.248 9.688 1.00 84.62 138 LEU A N 1
ATOM 1144 C CA . LEU A 1 138 ? -11.119 -3.326 11.137 1.00 84.62 138 LEU A CA 1
ATOM 1145 C C . LEU A 1 138 ? -12.412 -3.939 11.681 1.00 84.62 138 LEU A C 1
ATOM 1147 O O . LEU A 1 138 ? -13.505 -3.481 11.361 1.00 84.62 138 LEU A O 1
ATOM 1151 N N . VAL A 1 139 ? -12.300 -4.970 12.522 1.00 70.94 139 VAL A N 1
ATOM 1152 C CA . VAL A 1 139 ? -13.452 -5.543 13.234 1.00 70.94 139 VAL A CA 1
ATOM 1153 C C . VAL A 1 139 ? -13.904 -4.537 14.294 1.00 70.94 139 VAL A C 1
ATOM 1155 O O . VAL A 1 139 ? -13.160 -4.304 15.250 1.00 70.94 139 VAL A O 1
ATOM 1158 N N . PRO A 1 140 ? -15.117 -3.963 14.214 1.00 55.53 140 PRO A N 1
ATOM 1159 C CA . PRO A 1 140 ? -15.640 -3.193 15.323 1.00 55.53 140 PRO A CA 1
ATOM 1160 C C . PRO A 1 140 ? -15.984 -4.155 16.463 1.00 55.53 140 PRO A C 1
ATOM 1162 O O . PRO A 1 140 ? -16.997 -4.852 16.422 1.00 55.53 140 PRO A O 1
ATOM 1165 N N . ILE A 1 141 ? -15.174 -4.184 17.522 1.00 51.53 141 ILE A N 1
ATOM 1166 C CA . ILE A 1 141 ? -15.619 -4.756 18.796 1.00 51.53 141 ILE A CA 1
ATOM 1167 C C . ILE A 1 141 ? -16.719 -3.827 19.332 1.00 51.53 141 ILE A C 1
ATOM 1169 O O . ILE A 1 141 ? -16.465 -2.906 20.103 1.00 51.53 141 ILE A O 1
ATOM 1173 N N . LEU A 1 142 ? -17.969 -4.051 18.918 1.00 48.50 142 LEU A N 1
ATOM 1174 C CA . LEU A 1 142 ? -19.134 -3.370 19.477 1.00 48.50 142 LEU A CA 1
ATOM 1175 C C . LEU A 1 142 ? -19.436 -3.950 20.863 1.00 48.50 142 LEU A C 1
ATOM 1177 O O . LEU A 1 142 ? -20.385 -4.710 21.052 1.00 48.50 142 LEU A O 1
ATOM 1181 N N . LYS A 1 143 ? -18.645 -3.568 21.869 1.00 41.28 143 LYS A N 1
ATOM 1182 C CA . LYS A 1 143 ? -19.074 -3.657 23.269 1.00 41.28 143 LYS A CA 1
ATOM 1183 C C . LYS A 1 143 ? -19.830 -2.382 23.627 1.00 41.28 143 LYS A C 1
ATOM 1185 O O . LYS A 1 143 ? -19.296 -1.494 24.281 1.00 41.28 143 LYS A O 1
ATOM 1190 N N . LYS A 1 144 ? -21.094 -2.298 23.206 1.00 39.34 144 LYS A N 1
ATOM 1191 C CA . LYS A 1 144 ? -22.048 -1.345 23.786 1.00 39.34 144 LYS A CA 1
ATOM 1192 C C . LYS A 1 144 ? -22.977 -2.118 24.725 1.00 39.34 144 LYS A C 1
ATOM 1194 O O . LYS A 1 144 ? -23.730 -2.975 24.279 1.00 39.34 144 LYS A O 1
ATOM 1199 N N . GLU A 1 145 ? -22.848 -1.854 26.025 1.00 42.44 145 GLU A N 1
ATOM 1200 C CA . GLU A 1 145 ? -23.854 -2.136 27.066 1.00 42.44 145 GLU A CA 1
ATOM 1201 C C . GLU A 1 145 ? -24.535 -3.519 26.994 1.00 42.44 145 GLU A C 1
ATOM 1203 O O . GLU A 1 145 ? -25.731 -3.640 26.743 1.00 42.44 145 GLU A O 1
ATOM 1208 N N . GLY A 1 146 ? -23.775 -4.596 27.218 1.00 48.69 146 GLY A N 1
ATOM 1209 C CA . GLY A 1 146 ? -24.345 -5.924 27.493 1.00 48.69 146 GLY A CA 1
ATOM 1210 C C . GLY A 1 146 ? -25.072 -6.621 26.332 1.00 48.69 146 GLY A C 1
ATOM 1211 O O . GLY A 1 146 ? -25.522 -7.751 26.506 1.00 48.69 146 GLY A O 1
ATOM 1212 N N . LYS A 1 147 ? -25.156 -6.015 25.141 1.00 45.78 147 LYS A N 1
ATOM 1213 C CA . LYS A 1 147 ? -25.666 -6.661 23.925 1.00 45.78 147 LYS A CA 1
ATOM 1214 C C . LYS A 1 147 ? -24.602 -6.624 22.839 1.00 45.78 147 LYS A C 1
ATOM 1216 O O . LYS A 1 147 ? -24.405 -5.609 22.177 1.00 45.78 147 LYS A O 1
ATOM 1221 N N . VAL A 1 148 ? -23.935 -7.761 22.649 1.00 49.25 148 VAL A N 1
ATOM 1222 C CA . VAL A 1 148 ? -23.089 -8.017 21.479 1.00 49.25 148 VAL A CA 1
ATOM 1223 C C . VAL A 1 148 ? -23.991 -7.922 20.248 1.00 49.25 148 VAL A C 1
ATOM 1225 O O . VAL A 1 148 ? -24.775 -8.829 19.975 1.00 49.25 148 VAL A O 1
ATOM 1228 N N . ARG A 1 149 ? -23.944 -6.795 19.532 1.00 48.06 149 ARG A N 1
ATOM 1229 C CA . ARG A 1 149 ? -24.517 -6.723 18.187 1.00 48.06 149 ARG A CA 1
ATOM 1230 C C . ARG A 1 149 ? -23.581 -7.504 17.276 1.00 48.06 149 ARG A C 1
ATOM 1232 O O . ARG A 1 149 ? -22.435 -7.105 17.089 1.00 48.06 149 ARG A O 1
ATOM 1239 N N . LEU A 1 150 ? -24.074 -8.632 16.771 1.00 47.72 150 LEU A N 1
ATOM 1240 C CA . LEU A 1 150 ? -23.450 -9.369 15.679 1.00 47.72 150 LEU A CA 1
ATOM 1241 C C . LEU A 1 150 ? -23.221 -8.394 14.521 1.00 47.72 150 LEU A C 1
ATOM 1243 O O . LEU A 1 150 ? -24.138 -7.684 14.111 1.00 47.72 150 LEU A O 1
ATOM 1247 N N . ILE A 1 151 ? -21.984 -8.319 14.044 1.00 56.84 151 ILE A N 1
ATOM 1248 C CA . ILE A 1 151 ? -21.652 -7.566 12.839 1.00 56.84 151 ILE A CA 1
ATOM 1249 C C . ILE A 1 151 ? -22.294 -8.331 11.675 1.00 56.84 151 ILE A C 1
ATOM 1251 O O . ILE A 1 151 ? -22.009 -9.512 11.500 1.00 56.84 151 ILE A O 1
ATOM 1255 N N . GLU A 1 152 ? -23.178 -7.688 10.909 1.00 53.66 152 GLU A N 1
ATOM 1256 C CA . GLU A 1 152 ? -23.937 -8.353 9.832 1.00 53.66 152 GLU A CA 1
ATOM 1257 C C . GLU A 1 152 ? -23.061 -8.788 8.646 1.00 53.66 152 GLU A C 1
ATOM 1259 O O . GLU A 1 152 ? -23.445 -9.680 7.894 1.00 53.66 152 GLU A O 1
ATOM 1264 N N . THR A 1 153 ? -21.862 -8.217 8.500 1.00 65.44 153 THR A N 1
ATOM 1265 C CA . THR A 1 153 ? -20.911 -8.598 7.447 1.00 65.44 153 THR A CA 1
ATOM 1266 C C . THR A 1 153 ? -19.485 -8.677 7.982 1.00 65.44 153 THR A C 1
ATOM 1268 O O . THR A 1 153 ? -19.022 -7.705 8.582 1.00 65.44 153 THR A O 1
ATOM 1271 N N . PRO A 1 154 ? -18.763 -9.788 7.742 1.00 79.06 154 PRO A N 1
ATOM 1272 C CA . PRO A 1 154 ? -17.364 -9.897 8.125 1.00 79.06 154 PRO A CA 1
ATOM 1273 C C . PRO A 1 154 ? -16.511 -8.833 7.413 1.00 79.06 154 PRO A C 1
ATOM 1275 O O . PRO A 1 154 ? -16.850 -8.432 6.288 1.00 79.06 154 PRO A O 1
ATOM 1278 N N . PRO A 1 155 ? -15.430 -8.361 8.064 1.00 87.62 155 PRO A N 1
ATOM 1279 C CA . PRO A 1 155 ? -14.525 -7.383 7.473 1.00 87.62 155 PRO A CA 1
ATOM 1280 C C . PRO A 1 155 ? -13.852 -7.957 6.224 1.00 87.62 155 PRO A C 1
ATOM 1282 O O . PRO A 1 155 ? -13.715 -9.172 6.067 1.00 87.62 155 PRO A O 1
ATOM 1285 N N . TYR A 1 156 ? -13.396 -7.070 5.350 1.00 93.06 156 TYR A N 1
ATOM 1286 C CA . TYR A 1 156 ? -12.507 -7.455 4.265 1.00 93.06 156 TYR A CA 1
ATOM 1287 C C . TYR A 1 156 ? -11.105 -7.738 4.799 1.00 93.06 156 TYR A C 1
ATOM 1289 O O . TYR A 1 156 ? -10.680 -7.198 5.824 1.00 93.06 156 TYR A O 1
ATOM 1297 N N . GLU A 1 157 ? -10.375 -8.581 4.082 1.00 93.88 157 GLU A N 1
ATOM 1298 C CA . GLU A 1 157 ? -9.023 -8.983 4.458 1.00 93.88 157 GLU A CA 1
ATOM 1299 C C . GLU A 1 157 ? -7.973 -8.397 3.529 1.00 93.88 157 GLU A C 1
ATOM 1301 O O . GLU A 1 157 ? -6.906 -8.009 3.999 1.00 93.88 157 GLU A O 1
ATOM 1306 N N . ILE A 1 158 ? -8.293 -8.279 2.238 1.00 96.19 158 ILE A N 1
ATOM 1307 C CA . ILE A 1 158 ? -7.362 -7.786 1.225 1.00 96.19 158 ILE A CA 1
ATOM 1308 C C . ILE A 1 158 ? -8.015 -6.768 0.290 1.00 96.19 158 ILE A C 1
ATOM 1310 O O . ILE A 1 158 ? -9.240 -6.707 0.139 1.00 96.19 158 ILE A O 1
ATOM 1314 N N . ILE A 1 159 ? -7.162 -6.018 -0.399 1.00 97.62 159 ILE A N 1
ATOM 1315 C CA . ILE A 1 159 ? -7.502 -5.245 -1.591 1.00 97.62 159 ILE A CA 1
ATOM 1316 C C . ILE A 1 159 ? -6.853 -5.954 -2.780 1.00 97.62 159 ILE A C 1
ATOM 1318 O O . ILE A 1 159 ? -5.643 -6.154 -2.799 1.00 97.62 159 ILE A O 1
ATOM 1322 N N . GLN A 1 160 ? -7.640 -6.345 -3.775 1.00 96.44 160 GLN A N 1
ATOM 1323 C CA . GLN A 1 160 ? -7.150 -6.948 -5.009 1.00 96.44 160 GLN A CA 1
ATOM 1324 C C . GLN A 1 160 ? -7.286 -5.961 -6.166 1.00 96.44 160 GLN A C 1
ATOM 1326 O O . GLN A 1 160 ? -8.371 -5.452 -6.438 1.00 96.44 160 GLN A O 1
ATOM 1331 N N . VAL A 1 161 ? -6.182 -5.740 -6.870 1.00 94.94 161 VAL A N 1
ATOM 1332 C CA . VAL A 1 161 ? -6.095 -4.917 -8.074 1.00 94.94 161 VAL A CA 1
ATOM 1333 C C . VAL A 1 161 ? -5.892 -5.846 -9.264 1.00 94.94 161 VAL A C 1
ATOM 1335 O O . VAL A 1 161 ? -4.862 -6.514 -9.380 1.00 94.94 161 VAL A O 1
ATOM 1338 N N . LYS A 1 162 ? -6.899 -5.924 -10.129 1.00 92.12 162 LYS A N 1
ATOM 1339 C CA . LYS A 1 162 ? -6.895 -6.762 -11.331 1.00 92.12 162 LYS A CA 1
ATOM 1340 C C . LYS A 1 162 ? -6.011 -6.168 -12.425 1.00 92.12 162 LYS A C 1
ATOM 1342 O O . LYS A 1 162 ? -5.696 -4.978 -12.415 1.00 92.12 162 LYS A O 1
ATOM 1347 N N . ALA A 1 163 ? -5.650 -6.985 -13.414 1.00 88.31 163 ALA A N 1
ATOM 1348 C CA . ALA A 1 163 ? -4.845 -6.531 -14.553 1.00 88.31 163 ALA A CA 1
ATOM 1349 C C . ALA A 1 163 ? -5.536 -5.439 -15.402 1.00 88.31 163 ALA A C 1
ATOM 1351 O O . ALA A 1 163 ? -4.858 -4.629 -16.031 1.00 88.31 163 ALA A O 1
ATOM 1352 N N . ASP A 1 164 ? -6.873 -5.383 -15.393 1.00 89.62 164 ASP A N 1
ATOM 1353 C CA . ASP A 1 164 ? -7.679 -4.319 -16.014 1.00 89.62 164 ASP A CA 1
ATOM 1354 C C . ASP A 1 164 ? -7.808 -3.056 -15.138 1.00 89.62 164 ASP A C 1
ATOM 1356 O O . ASP A 1 164 ? -8.528 -2.123 -15.492 1.00 89.62 164 ASP A O 1
ATOM 1360 N N . LYS A 1 165 ? -7.082 -3.021 -14.012 1.00 89.50 165 LYS A N 1
ATOM 1361 C CA . LYS A 1 165 ? -7.076 -1.977 -12.978 1.00 89.50 165 LYS A CA 1
ATOM 1362 C C . LYS A 1 165 ? -8.363 -1.866 -12.162 1.00 89.50 165 LYS A C 1
ATOM 1364 O O . LYS A 1 165 ? -8.495 -0.922 -11.384 1.00 89.50 165 LYS A O 1
ATOM 1369 N N . SER A 1 166 ? -9.293 -2.814 -12.281 1.00 94.31 166 SER A N 1
ATOM 1370 C CA . SER A 1 166 ? -10.4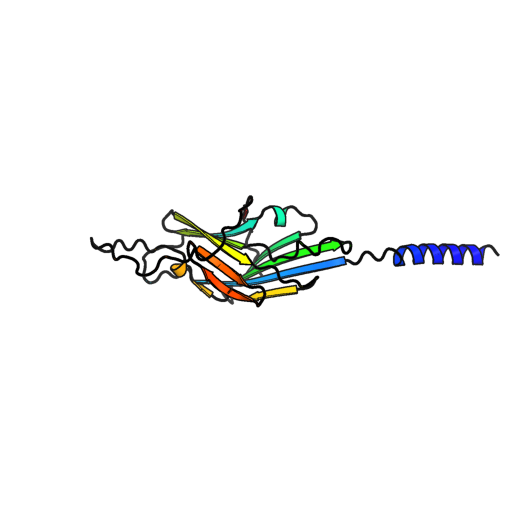30 -2.877 -11.365 1.00 94.31 166 SER A CA 1
ATOM 1371 C C . SER A 1 166 ? -9.975 -3.261 -9.953 1.00 94.31 166 SER A C 1
ATOM 1373 O O . SER A 1 166 ? -9.044 -4.049 -9.766 1.00 94.31 166 SER A O 1
ATOM 1375 N N . ILE A 1 167 ? -10.625 -2.672 -8.948 1.00 96.12 167 ILE A N 1
ATOM 1376 C CA . ILE A 1 167 ? -10.256 -2.810 -7.537 1.00 96.12 167 ILE A CA 1
ATOM 1377 C C . ILE A 1 167 ? -11.393 -3.490 -6.793 1.00 96.12 167 ILE A C 1
ATOM 1379 O O . ILE A 1 167 ? -12.536 -3.037 -6.830 1.00 96.12 167 ILE A O 1
ATOM 1383 N N . HIS A 1 168 ? -11.057 -4.557 -6.080 1.00 96.44 168 HIS A N 1
ATOM 1384 C CA . HIS A 1 168 ? -11.999 -5.375 -5.329 1.00 96.44 168 HIS A CA 1
ATOM 1385 C C . HIS A 1 168 ? -11.514 -5.509 -3.893 1.00 96.44 168 HIS A C 1
ATOM 1387 O O . HIS A 1 168 ? -10.318 -5.632 -3.641 1.00 96.44 168 HIS A O 1
ATOM 1393 N N . LYS A 1 169 ? -12.439 -5.500 -2.938 1.00 95.88 169 LYS A N 1
ATOM 1394 C CA . LYS A 1 169 ? -12.149 -5.854 -1.546 1.00 95.88 169 LYS A CA 1
ATOM 1395 C C . LYS A 1 169 ? -12.663 -7.262 -1.335 1.00 95.88 169 LYS A C 1
ATOM 1397 O O . LYS A 1 169 ? -13.817 -7.524 -1.662 1.00 95.88 169 LYS A O 1
ATOM 1402 N N . LEU A 1 170 ? -11.812 -8.143 -0.826 1.00 95.12 170 LEU A N 1
ATOM 1403 C CA . LEU A 1 170 ? -12.125 -9.565 -0.716 1.00 95.12 170 LEU A CA 1
ATOM 1404 C C . LEU A 1 170 ? -12.031 -10.014 0.739 1.00 95.12 170 LEU A C 1
ATOM 1406 O O . LEU A 1 170 ? -11.199 -9.519 1.509 1.00 95.12 170 LEU A O 1
ATOM 1410 N N . ARG A 1 171 ? -12.932 -10.912 1.118 1.00 92.56 171 ARG A N 1
ATOM 1411 C CA . ARG A 1 171 ? -13.017 -11.534 2.439 1.00 92.56 171 ARG A CA 1
ATOM 1412 C C . ARG A 1 171 ? -12.295 -12.874 2.467 1.00 92.56 171 ARG A C 1
ATOM 1414 O O . ARG A 1 171 ? -11.890 -13.404 1.433 1.00 92.56 171 ARG A O 1
ATOM 1421 N N . GLU A 1 172 ? -12.191 -13.442 3.661 1.00 86.81 172 GLU A N 1
ATOM 1422 C CA . GLU A 1 172 ? -11.724 -14.810 3.862 1.00 86.81 172 GLU A CA 1
ATOM 1423 C C . GLU A 1 172 ? -12.486 -15.771 2.925 1.00 86.81 172 GLU A C 1
ATOM 1425 O O . GLU A 1 172 ? -13.719 -15.752 2.872 1.00 86.81 172 GLU A O 1
ATOM 1430 N N . ASN A 1 173 ? -11.751 -16.609 2.187 1.00 89.56 173 ASN A N 1
ATOM 1431 C CA . ASN A 1 173 ? -12.238 -17.541 1.152 1.00 89.56 173 ASN A CA 1
ATOM 1432 C C . ASN A 1 173 ? -12.635 -16.935 -0.211 1.00 89.56 173 ASN A C 1
ATOM 1434 O O . ASN A 1 173 ? -12.980 -17.688 -1.120 1.00 89.56 173 ASN A O 1
ATOM 1438 N N . GLU A 1 174 ? -12.558 -15.615 -0.402 1.00 92.69 174 GLU A N 1
ATOM 1439 C CA . GLU A 1 174 ? -12.803 -14.969 -1.708 1.00 92.69 174 GLU A CA 1
ATOM 1440 C C . GLU A 1 174 ? -11.507 -14.751 -2.515 1.00 92.69 174 GLU A C 1
ATOM 1442 O O . GLU A 1 174 ? -11.536 -14.214 -3.623 1.00 92.69 174 GLU A O 1
ATOM 1447 N N . TYR A 1 175 ? -10.355 -15.156 -1.974 1.00 92.69 175 TYR A N 1
ATOM 1448 C CA . TYR A 1 175 ? -9.046 -15.003 -2.602 1.00 92.69 175 TYR A CA 1
ATOM 1449 C C . TYR A 1 175 ? -8.118 -16.175 -2.279 1.00 92.69 175 TYR A C 1
ATOM 1451 O O . TYR A 1 175 ? -8.283 -16.867 -1.275 1.00 92.69 175 TYR A O 1
ATOM 1459 N N . GLU A 1 176 ? -7.106 -16.370 -3.122 1.00 90.25 176 GLU A N 1
ATOM 1460 C CA . GLU A 1 176 ? -6.014 -17.304 -2.853 1.00 90.25 176 GLU A CA 1
ATOM 1461 C C . GLU A 1 176 ? -4.949 -16.620 -1.981 1.00 90.25 176 GLU A C 1
ATOM 1463 O O . GLU A 1 176 ? -4.385 -15.599 -2.401 1.00 90.25 176 GLU A O 1
ATOM 1468 N N . PRO A 1 177 ? -4.648 -17.148 -0.780 1.00 87.06 177 PRO A N 1
ATOM 1469 C CA . PRO A 1 177 ? -3.590 -16.609 0.061 1.00 87.06 177 PRO A CA 1
ATOM 1470 C C . PRO A 1 177 ? -2.242 -16.646 -0.657 1.00 87.06 177 PRO A C 1
ATOM 1472 O O . PRO A 1 177 ? -1.857 -17.665 -1.234 1.00 87.06 177 PRO A O 1
ATOM 1475 N N . ARG A 1 178 ? -1.499 -15.539 -0.592 1.00 86.81 178 ARG A N 1
ATOM 1476 C CA . ARG A 1 178 ? -0.149 -15.454 -1.153 1.00 86.81 178 ARG A CA 1
ATOM 1477 C C . ARG A 1 178 ? 0.889 -15.676 -0.051 1.00 86.81 178 ARG A C 1
ATOM 1479 O O . ARG A 1 178 ? 0.700 -15.174 1.061 1.00 86.81 178 ARG A O 1
ATOM 1486 N N . PRO A 1 179 ? 1.971 -16.429 -0.321 1.00 81.88 179 PRO A N 1
ATOM 1487 C CA . PRO A 1 179 ? 3.063 -16.559 0.630 1.00 81.88 179 PRO A CA 1
ATOM 1488 C C . PRO A 1 179 ? 3.666 -15.179 0.881 1.00 81.88 179 PRO A C 1
ATOM 1490 O O . PRO A 1 179 ? 3.985 -14.461 -0.061 1.00 81.88 179 PRO A O 1
ATOM 1493 N N . LYS A 1 180 ? 3.805 -14.831 2.157 1.00 80.44 180 LYS A N 1
ATOM 1494 C CA . LYS A 1 180 ? 4.390 -13.571 2.604 1.00 80.44 180 LYS A CA 1
ATOM 1495 C C . LYS A 1 180 ? 5.847 -13.807 2.978 1.00 80.44 180 LYS A C 1
ATOM 1497 O O . LYS A 1 180 ? 6.130 -14.574 3.902 1.00 80.44 180 LYS A O 1
ATOM 1502 N N . ASN A 1 181 ? 6.755 -13.127 2.290 1.00 85.44 181 ASN A N 1
ATOM 1503 C CA . ASN A 1 181 ? 8.164 -13.094 2.661 1.00 85.44 181 ASN A CA 1
ATOM 1504 C C . ASN A 1 181 ? 8.410 -12.091 3.799 1.00 85.44 181 ASN A C 1
ATOM 1506 O O . ASN A 1 181 ? 7.494 -11.469 4.347 1.00 85.44 181 ASN A O 1
ATOM 1510 N N . LYS A 1 182 ? 9.677 -11.933 4.188 1.00 92.81 182 LYS A N 1
ATOM 1511 C CA . LYS A 1 182 ? 10.074 -10.910 5.156 1.00 92.81 182 LYS A CA 1
ATOM 1512 C C . LYS A 1 182 ? 9.654 -9.527 4.651 1.00 92.81 182 LYS A C 1
ATOM 1514 O O . LYS A 1 182 ? 9.937 -9.180 3.508 1.00 92.81 182 LYS A O 1
ATOM 1519 N N . LEU A 1 183 ? 8.980 -8.756 5.504 1.00 94.00 183 LEU A N 1
ATOM 1520 C CA . LEU A 1 183 ? 8.544 -7.397 5.188 1.00 94.00 183 LEU A CA 1
ATOM 1521 C C . LEU A 1 183 ? 9.502 -6.364 5.765 1.00 94.00 183 LEU A C 1
ATOM 1523 O O . LEU A 1 183 ? 10.033 -6.540 6.863 1.00 94.00 183 LEU A O 1
ATOM 1527 N N . VAL A 1 184 ? 9.653 -5.266 5.038 1.00 94.25 184 VAL A N 1
ATOM 1528 C CA . VAL A 1 184 ? 10.416 -4.086 5.438 1.00 94.25 184 VAL A CA 1
ATOM 1529 C C . VAL A 1 184 ? 9.466 -2.901 5.473 1.00 94.25 184 VAL A C 1
ATOM 1531 O O . VAL A 1 184 ? 8.642 -2.729 4.574 1.00 94.25 184 VAL A O 1
ATOM 1534 N N . LYS A 1 185 ? 9.566 -2.099 6.534 1.00 95.62 185 LYS A N 1
ATOM 1535 C CA . LYS A 1 185 ? 8.825 -0.849 6.653 1.00 95.62 185 LYS A CA 1
ATOM 1536 C C . LYS A 1 185 ? 9.419 0.200 5.717 1.00 95.62 185 LYS A C 1
ATOM 1538 O O . LYS A 1 185 ? 10.631 0.388 5.692 1.00 95.62 185 LYS A O 1
ATOM 1543 N N . LEU A 1 186 ? 8.548 0.894 4.995 1.00 93.56 186 LEU A N 1
ATOM 1544 C CA . LEU A 1 186 ? 8.897 2.084 4.239 1.00 93.56 186 LEU A CA 1
ATOM 1545 C C . LEU A 1 186 ? 8.814 3.316 5.138 1.00 93.56 186 LEU A C 1
ATOM 1547 O O . LEU A 1 186 ? 7.858 3.484 5.901 1.00 93.56 186 LEU A O 1
ATOM 1551 N N . GLU A 1 187 ? 9.813 4.182 5.020 1.00 92.69 187 GLU A N 1
ATOM 1552 C CA . GLU A 1 187 ? 9.807 5.493 5.658 1.00 92.69 187 GLU A CA 1
ATOM 1553 C C . GLU A 1 187 ? 9.075 6.496 4.762 1.00 92.69 187 GLU A C 1
ATOM 1555 O O . GLU A 1 187 ? 9.288 6.521 3.547 1.00 92.69 187 GLU A O 1
ATOM 1560 N N . LEU A 1 188 ? 8.198 7.300 5.368 1.00 88.88 188 LEU A N 1
ATOM 1561 C CA . LEU A 1 188 ? 7.468 8.349 4.661 1.00 88.88 188 LEU A CA 1
ATOM 1562 C C . LEU A 1 188 ? 8.444 9.439 4.222 1.00 88.88 188 LEU A C 1
ATOM 1564 O O . LEU A 1 188 ? 9.212 9.957 5.032 1.00 88.88 188 LEU A O 1
ATOM 1568 N N . GLN A 1 189 ? 8.391 9.780 2.940 1.00 85.69 189 GLN A N 1
ATOM 1569 C CA . GLN A 1 189 ? 9.095 10.921 2.375 1.00 85.69 189 GLN A CA 1
ATOM 1570 C C . GLN A 1 189 ? 8.106 12.080 2.215 1.00 85.69 189 GLN A C 1
ATOM 1572 O O . GLN A 1 189 ? 7.002 11.893 1.700 1.00 85.69 189 GLN A O 1
ATOM 1577 N N . ASP A 1 190 ? 8.496 13.275 2.649 1.00 70.00 190 ASP A N 1
ATOM 1578 C CA . ASP A 1 190 ? 7.708 14.481 2.405 1.00 70.00 190 ASP A CA 1
ATOM 1579 C C . ASP A 1 190 ? 7.915 14.927 0.945 1.00 70.00 190 ASP A C 1
ATOM 1581 O O . ASP A 1 190 ? 9.053 15.104 0.499 1.00 70.00 190 ASP A O 1
ATOM 1585 N N . GLU A 1 191 ? 6.828 15.109 0.187 1.00 59.38 191 GLU A N 1
ATOM 1586 C CA . GLU A 1 191 ? 6.880 15.886 -1.057 1.00 59.38 191 GLU A CA 1
ATOM 1587 C C . GLU A 1 191 ? 6.805 17.375 -0.684 1.00 59.38 191 GLU A C 1
ATOM 1589 O O . GLU A 1 191 ? 5.813 17.822 -0.106 1.00 59.38 191 GLU A O 1
ATOM 1594 N N . ASN A 1 192 ? 7.891 18.115 -0.951 1.00 49.22 192 ASN A N 1
ATOM 1595 C CA . ASN A 1 192 ? 7.970 19.572 -0.761 1.00 49.22 192 ASN A CA 1
ATOM 1596 C C . ASN A 1 192 ? 6.985 20.330 -1.656 1.00 49.22 192 ASN A C 1
ATOM 1598 O O . ASN A 1 192 ? 6.977 20.042 -2.876 1.00 49.22 192 ASN A O 1
#

Sequence (192 aa):
MIKTKLLTFLFLLSLSHFAFGQRLASYDCEVKFKINDSIEKTGTKVEKIDFLVEEEYTQSENVEVSIYYDTISKEFTFRAIFMTFGAYYYRKYKCPEIYINVIFNGTEKLIPVYFECVQSTAGRQQYDLGLIDLNHFLVPILKKEGKVRLIETPPYEIIQVKADKSIHKLRENEYEPRPKNKLVKLELQDEN

Radius of gyration: 23.58 Å; chains: 1; bounding box: 74×37×73 Å

Organism: NCBI:txid2488993

Secondary structure (DSSP, 8-state):
-HHHHHHHHHHHHHHHHHHT---EEEEEEEEEEEEE---TTT---EEEEEEEEEGGGTS-TTEEEEEEEETTTTEEEEEEEEEEESS--TT--PPPPEEEEEEETTEEEEEEEEEPPP---SEEEEEEEEEEEGGGTS------TT-----SSPPP-EEEE-TT--EEEE-TTSSPPPPP--EEEEPEEE--

Foldseek 3Di:
DVVVVVVVVVVVVVVVVVVQPQDKFKEKEKEKEAEDQDPPDQPKHWPDKWKKFFVVQVPDPQKDWAWEADPVVRMIMTMIMGIDGHDPDQPPRWDTKMWIWTQIPNDIAIEIEAEDDQSDGGDYDYAYPYYDYCVLADDRQPPDDPDRDDDPDDHFRYWYQYNVRDIDTHHVPRDDDDDGHDMDTHDYDYDD

pLDDT: mean 79.61, std 16.41, range [39.34, 97.62]